Protein AF-A0A2M8AHF2-F1 (afdb_monomer_lite)

Sequence (213 aa):
MKFISKIAIALFLTFSFFACSDNELTENISLTKEQAIKNLKDNLIDIKSKHSTSKNTSSRFPVDINGFVFEEEEKGQSLDNSIALLNSFGVTNQDIIEEFGSLENPDIITTALASSRIEEQSQLGYYVVDFETGYNYSTDSYVDLKGMNNTANSVVDCAMDALGIPAGLIVGSAKNLGRKALLKAARKLATRMLGWVGAGIAVYEFGDCMEWW

Secondary structure (DSSP, 8-state):
--SSTTSTTTTSSS--S---------------HHHHHHHHHHHHHHHHHHHHHHTTS----S---------HHHHHHHHHHHHHHHHHTT--HHHHHHHHSSTT-THHHHHHHHHHHHHHHHHTT-EEEETTTTEETTTTEE---TT------HHHHHHHHHTT--STTEES--S---HHHHHHHHHHHHTTS-HHHHHHHHHHHHHHHTT--

pLDDT: mean 75.21, std 17.05, range [38.91, 96.69]

Foldseek 3Di:
DPDDPPPVPVPPPPPPPDPPPPPPVPPVPLQALVNLVVQLLVLLVVQVVVVVVPPPDDDDDPDPLVFAFDDPVSQVSNLVSLQSNLVNVVQDLVNVCVLQVDSSFLLSNQLSLQLSLQVVLQVVFKWFADPVQQQTLQVRDHDDPPPDDLPDDQLQCQLCVLLVHHSPTIGGGDNDGDSNSSNVSSSVSSVVAPTSRRSRSSSSSNCVSVVSD

Structure (mmCIF, N/CA/C/O backbone):
data_AF-A0A2M8AHF2-F1
#
_entry.id   AF-A0A2M8AHF2-F1
#
loop_
_atom_site.group_PDB
_atom_site.id
_atom_site.type_symbol
_atom_site.label_atom_id
_atom_site.label_alt_id
_atom_site.label_comp_id
_atom_site.label_asym_id
_atom_site.label_entity_id
_atom_site.label_seq_id
_atom_site.pdbx_PDB_ins_code
_atom_site.Cartn_x
_atom_site.Cartn_y
_atom_site.Cartn_z
_atom_site.occupancy
_atom_site.B_iso_or_equiv
_atom_site.auth_seq_id
_atom_site.auth_comp_id
_atom_site.auth_asym_id
_atom_site.auth_atom_id
_atom_site.pdbx_PDB_model_num
ATOM 1 N N . MET A 1 1 ? -75.949 24.674 -2.982 1.00 51.62 1 MET A N 1
ATOM 2 C CA . MET A 1 1 ? -74.740 24.472 -3.816 1.00 51.62 1 MET A CA 1
ATOM 3 C C . MET A 1 1 ? -73.844 25.723 -3.770 1.00 51.62 1 MET A C 1
ATOM 5 O O . MET A 1 1 ? -73.715 26.416 -4.763 1.00 51.62 1 MET A O 1
ATOM 9 N N . LYS A 1 2 ? -73.290 26.081 -2.600 1.00 54.00 2 LYS A N 1
ATOM 10 C CA . LYS A 1 2 ? -72.401 27.253 -2.407 1.00 54.00 2 LYS A CA 1
ATOM 11 C C . LYS A 1 2 ? -71.578 27.088 -1.118 1.00 54.00 2 LYS A C 1
ATOM 13 O O . LYS A 1 2 ? -71.797 27.836 -0.183 1.00 54.00 2 LYS A O 1
ATOM 18 N N . PHE A 1 3 ? -70.704 26.084 -1.007 1.00 48.75 3 PHE A N 1
ATOM 19 C CA . PHE A 1 3 ? -69.825 26.004 0.182 1.00 48.75 3 PHE A CA 1
ATOM 20 C C . PHE A 1 3 ? -68.440 25.368 -0.024 1.00 48.75 3 PHE A C 1
ATOM 22 O O . PHE A 1 3 ? -67.634 25.394 0.894 1.00 48.75 3 PHE A O 1
ATOM 29 N N . ILE A 1 4 ? -68.100 24.871 -1.219 1.00 53.72 4 ILE A N 1
ATOM 30 C CA . ILE A 1 4 ? -66.853 24.099 -1.412 1.00 53.72 4 ILE A CA 1
ATOM 31 C C . ILE A 1 4 ? -65.696 24.949 -1.989 1.00 53.72 4 ILE A C 1
ATOM 33 O O . ILE A 1 4 ? -64.538 24.557 -1.936 1.00 53.72 4 ILE A O 1
ATOM 37 N N . SER A 1 5 ? -65.950 26.175 -2.460 1.00 50.31 5 SER A N 1
ATOM 38 C CA . SER A 1 5 ? -64.951 26.933 -3.237 1.00 50.31 5 SER A CA 1
ATOM 39 C C . SER A 1 5 ? -63.888 27.699 -2.428 1.00 50.31 5 SER A C 1
ATOM 41 O O . SER A 1 5 ? -62.994 28.275 -3.041 1.00 50.31 5 SER A O 1
ATOM 43 N N . LYS A 1 6 ? -63.961 27.768 -1.090 1.00 48.69 6 LYS A N 1
ATOM 44 C CA . LYS A 1 6 ? -63.039 28.616 -0.298 1.00 48.69 6 LYS A CA 1
ATOM 45 C C . LYS A 1 6 ? -61.945 27.868 0.470 1.00 48.69 6 LYS A C 1
ATOM 47 O O . LYS A 1 6 ? -61.066 28.520 1.018 1.00 48.69 6 LYS A O 1
ATOM 52 N N . ILE A 1 7 ? -61.955 26.534 0.482 1.00 52.12 7 ILE A N 1
ATOM 53 C CA . ILE A 1 7 ? -60.970 25.741 1.243 1.00 52.12 7 ILE A CA 1
ATOM 54 C C . ILE A 1 7 ? -59.781 25.293 0.372 1.00 52.12 7 ILE A C 1
ATOM 56 O O . ILE A 1 7 ? -58.699 25.050 0.891 1.00 52.12 7 ILE A O 1
ATOM 60 N N . ALA A 1 8 ? -59.919 25.286 -0.957 1.00 51.59 8 ALA A N 1
ATOM 61 C CA . ALA A 1 8 ? -58.864 24.798 -1.851 1.00 51.59 8 ALA A CA 1
ATOM 62 C C . ALA A 1 8 ? -57.700 25.783 -2.095 1.00 51.59 8 ALA A C 1
ATOM 64 O O . ALA A 1 8 ? -56.682 25.384 -2.646 1.00 51.59 8 ALA A O 1
ATOM 65 N N . ILE A 1 9 ? -57.815 27.054 -1.690 1.00 51.03 9 ILE A N 1
ATOM 66 C CA . ILE A 1 9 ? -56.778 28.075 -1.955 1.00 51.03 9 ILE A CA 1
ATOM 67 C C . ILE A 1 9 ? -55.844 28.283 -0.746 1.00 51.03 9 ILE A C 1
ATOM 69 O O . ILE A 1 9 ? -54.744 28.803 -0.896 1.00 51.03 9 ILE A O 1
ATOM 73 N N . ALA A 1 10 ? -56.217 27.809 0.447 1.00 48.94 10 ALA A N 1
ATOM 74 C CA . ALA A 1 10 ? -55.395 27.968 1.651 1.00 48.94 10 ALA A CA 1
ATOM 75 C C . ALA A 1 10 ? -54.328 26.870 1.840 1.00 48.94 10 ALA A C 1
ATOM 77 O O . ALA A 1 10 ? -53.513 26.972 2.751 1.00 48.94 10 ALA A O 1
ATOM 78 N N . LEU A 1 11 ? -54.311 25.832 0.996 1.00 49.59 11 LEU A N 1
ATOM 79 C CA . LEU A 1 11 ? -53.450 24.651 1.174 1.00 49.59 11 LEU A CA 1
ATOM 80 C C . LEU A 1 11 ? -52.259 24.587 0.203 1.00 49.59 11 LEU A C 1
ATOM 82 O O . LEU A 1 11 ? -51.549 23.591 0.173 1.00 49.59 11 LEU A O 1
ATOM 86 N N . PHE A 1 12 ? -52.017 25.654 -0.568 1.00 47.56 12 PHE A N 1
ATOM 87 C CA . PHE A 1 12 ? -50.917 25.721 -1.542 1.00 47.56 12 PHE A CA 1
ATOM 88 C C . PHE A 1 12 ? -49.821 26.742 -1.182 1.00 47.56 12 PHE A C 1
ATOM 90 O O . PHE A 1 12 ? -48.979 27.061 -2.014 1.00 47.56 12 PHE A O 1
ATOM 97 N N . LEU A 1 13 ? -49.820 27.272 0.049 1.00 51.06 13 LEU A N 1
ATOM 98 C CA . LEU A 1 13 ? -48.908 28.348 0.473 1.00 51.06 13 LEU A CA 1
ATOM 99 C C . LEU A 1 13 ? -48.003 28.009 1.671 1.00 51.06 13 LEU A C 1
ATOM 101 O O . LEU A 1 13 ? -47.371 28.906 2.220 1.00 51.06 13 LEU A O 1
ATOM 105 N N . THR A 1 14 ? -47.886 26.739 2.073 1.00 51.88 14 THR A N 1
ATOM 106 C CA . THR A 1 14 ? -47.050 26.346 3.230 1.00 51.88 14 THR A CA 1
ATOM 107 C C . THR A 1 14 ? -45.919 25.362 2.918 1.00 51.88 14 THR A C 1
ATOM 109 O O . THR A 1 14 ? -45.335 24.813 3.844 1.00 51.88 14 THR A O 1
ATOM 112 N N . PHE A 1 15 ? -45.538 25.172 1.650 1.00 53.34 15 PHE A N 1
ATOM 113 C CA . PHE A 1 15 ? -44.440 24.264 1.271 1.00 53.34 15 PHE A CA 1
ATOM 114 C C . PHE A 1 15 ? -43.231 24.975 0.637 1.00 53.34 15 PHE A C 1
ATOM 116 O O . PHE A 1 15 ? -42.624 24.467 -0.299 1.00 53.34 15 PHE A O 1
ATOM 123 N N . SER A 1 16 ? -42.869 26.156 1.150 1.00 51.47 16 SER A N 1
ATOM 124 C CA . SER A 1 16 ? -41.725 26.939 0.643 1.00 51.47 16 SER A CA 1
ATOM 125 C C . SER A 1 16 ? -40.610 27.168 1.667 1.00 51.47 16 SER A C 1
ATOM 127 O O . SER A 1 16 ? -39.840 28.110 1.521 1.00 51.47 16 SER A O 1
ATOM 129 N N . PHE A 1 17 ? -40.495 26.331 2.701 1.00 53.31 17 PHE A N 1
ATOM 130 C CA . PHE A 1 17 ? -39.407 26.440 3.677 1.00 53.31 17 PHE A CA 1
ATOM 131 C C . PHE A 1 17 ? -38.923 25.052 4.087 1.00 53.31 17 PHE A C 1
ATOM 133 O O . PHE A 1 17 ? -39.400 24.524 5.074 1.00 53.31 17 PHE A O 1
ATOM 140 N N . PHE A 1 18 ? -38.063 24.443 3.270 1.00 54.84 18 PHE A N 1
ATOM 141 C CA . PHE A 1 18 ? -36.949 23.554 3.653 1.00 54.84 18 PHE A CA 1
ATOM 142 C C . PHE A 1 18 ? -36.291 23.059 2.359 1.00 54.84 18 PHE A C 1
ATOM 144 O O . PHE A 1 18 ? -36.347 21.894 1.988 1.00 54.84 18 PHE A O 1
ATOM 151 N N . ALA A 1 19 ? -35.706 24.000 1.625 1.00 48.12 19 ALA A N 1
ATOM 152 C CA . ALA A 1 19 ? -34.716 23.694 0.605 1.00 48.12 19 ALA A CA 1
ATOM 153 C C . ALA A 1 19 ? -33.572 24.706 0.735 1.00 48.12 19 ALA A C 1
ATOM 155 O O . ALA A 1 19 ? -33.212 25.382 -0.222 1.00 48.12 19 ALA A O 1
ATOM 156 N N . CYS A 1 20 ? -32.978 24.792 1.932 1.00 46.97 20 CYS A N 1
ATOM 157 C CA . CYS A 1 20 ? -31.525 24.920 1.969 1.00 46.97 20 CYS A CA 1
ATOM 158 C C . CYS A 1 20 ? -30.994 23.567 1.493 1.00 46.97 20 CYS A C 1
ATOM 160 O O . CYS A 1 20 ? -30.710 22.674 2.282 1.00 46.97 20 CYS A O 1
ATOM 162 N N . SER A 1 21 ? -30.997 23.383 0.173 1.00 44.66 21 SER A N 1
ATOM 163 C CA . SER A 1 21 ? -30.046 22.481 -0.445 1.00 44.66 21 SER A CA 1
ATOM 164 C C . SER A 1 21 ? -28.727 23.206 -0.277 1.00 44.66 21 SER A C 1
ATOM 166 O O . SER A 1 21 ? -28.396 24.076 -1.085 1.00 44.66 21 SER A O 1
ATOM 168 N N . ASP A 1 22 ? -28.014 22.888 0.799 1.00 47.47 22 ASP A N 1
ATOM 169 C CA . ASP A 1 22 ? -26.569 23.015 0.806 1.00 47.47 22 ASP A CA 1
ATOM 170 C C . ASP A 1 22 ? -26.078 22.096 -0.315 1.00 47.47 22 ASP A C 1
ATOM 172 O O . ASP A 1 22 ? -25.660 20.963 -0.108 1.00 47.47 22 ASP A O 1
ATOM 176 N N . ASN A 1 23 ? -26.158 22.588 -1.552 1.00 45.91 23 ASN A N 1
ATOM 177 C CA . ASN A 1 23 ? -25.160 22.261 -2.544 1.00 45.91 23 ASN A CA 1
ATOM 178 C C . ASN A 1 23 ? -23.877 22.936 -2.044 1.00 45.91 23 ASN A C 1
ATOM 180 O O . ASN A 1 23 ? -23.382 23.889 -2.645 1.00 45.91 23 ASN A O 1
ATOM 184 N N . GLU A 1 24 ? -23.309 22.401 -0.957 1.00 43.97 24 GLU A N 1
ATOM 185 C CA . GLU A 1 24 ? -21.888 22.125 -0.990 1.00 43.97 24 GLU A CA 1
ATOM 186 C C . GLU A 1 24 ? -21.725 21.231 -2.209 1.00 43.97 24 GLU A C 1
ATOM 188 O O . GLU A 1 24 ? -21.901 20.012 -2.185 1.00 43.97 24 GLU A O 1
ATOM 193 N N . LEU A 1 25 ? -21.465 21.898 -3.331 1.00 39.03 25 LEU A N 1
ATOM 194 C CA . LEU A 1 25 ? -20.625 21.356 -4.362 1.00 39.03 25 LEU A CA 1
ATOM 195 C C . LEU A 1 25 ? -19.357 20.961 -3.602 1.00 39.03 25 LEU A C 1
ATOM 197 O O . LEU A 1 25 ? -18.438 21.758 -3.433 1.00 39.03 25 LEU A O 1
ATOM 201 N N . THR A 1 26 ? -19.363 19.749 -3.050 1.00 41.81 26 THR A N 1
ATOM 202 C CA . THR A 1 26 ? -18.167 18.993 -2.745 1.00 41.81 26 THR A CA 1
ATOM 203 C C . THR A 1 26 ? -17.551 18.805 -4.113 1.00 41.81 26 THR A C 1
ATOM 205 O O . THR A 1 26 ? -17.761 17.820 -4.818 1.00 41.81 26 THR A O 1
ATOM 208 N N . GLU A 1 27 ? -16.870 19.860 -4.557 1.00 38.91 27 GLU A N 1
ATOM 209 C CA . GLU A 1 27 ? -15.770 19.755 -5.472 1.00 38.91 27 GLU A CA 1
ATOM 210 C C . GLU A 1 27 ? -14.939 18.653 -4.828 1.00 38.91 27 GLU A C 1
ATOM 212 O O . GLU A 1 27 ? -14.363 18.836 -3.756 1.00 38.91 27 GLU A O 1
ATOM 217 N N . ASN A 1 28 ? -15.061 17.439 -5.372 1.00 50.34 28 ASN A N 1
ATOM 218 C CA . ASN A 1 28 ? -14.224 16.311 -5.019 1.00 50.34 28 ASN A CA 1
ATOM 219 C C . ASN A 1 28 ? -12.830 16.750 -5.455 1.00 50.34 28 ASN A C 1
ATOM 221 O O . ASN A 1 28 ? -12.384 16.426 -6.556 1.00 50.34 28 ASN A O 1
ATOM 225 N N . ILE A 1 29 ? -12.195 17.597 -4.642 1.00 58.69 29 ILE A N 1
ATOM 226 C CA . ILE A 1 29 ? -10.807 17.982 -4.777 1.00 58.69 29 ILE A CA 1
ATOM 227 C C . ILE A 1 29 ? -10.101 16.651 -4.627 1.00 58.69 29 ILE A C 1
ATOM 229 O O . ILE A 1 29 ? -9.992 16.118 -3.523 1.00 58.69 29 ILE A O 1
ATOM 233 N N . SER A 1 30 ? -9.746 16.046 -5.761 1.00 78.69 30 SER A N 1
ATOM 234 C CA . SER A 1 30 ? -9.057 14.771 -5.744 1.00 78.69 30 SER A CA 1
ATOM 235 C C . SER A 1 30 ? -7.763 15.021 -4.988 1.00 78.69 30 SER A C 1
ATOM 237 O O . SER A 1 30 ? -6.925 15.801 -5.450 1.00 78.69 30 SER A O 1
ATOM 239 N N . LEU A 1 31 ? -7.654 14.427 -3.804 1.00 88.25 31 LEU A N 1
ATOM 240 C CA . LEU A 1 31 ? -6.497 14.565 -2.937 1.00 88.25 31 LEU A CA 1
ATOM 241 C C . LEU A 1 31 ? -5.240 14.259 -3.762 1.00 88.25 31 LEU A C 1
ATOM 243 O O . LEU A 1 31 ? -5.187 13.223 -4.436 1.00 88.25 31 LEU A O 1
ATOM 247 N N . THR A 1 32 ? -4.251 15.158 -3.770 1.00 92.12 32 THR A N 1
ATOM 248 C CA . THR A 1 32 ? -3.019 14.875 -4.523 1.00 92.12 32 THR A CA 1
ATOM 249 C C . THR A 1 32 ? -2.280 13.707 -3.874 1.00 92.12 32 THR A C 1
ATOM 251 O O . THR A 1 32 ? -2.461 13.428 -2.686 1.00 92.12 32 THR A O 1
ATOM 254 N N . LYS A 1 33 ? -1.416 13.023 -4.632 1.00 90.31 33 LYS A N 1
ATOM 255 C CA . LYS A 1 33 ? -0.619 11.905 -4.103 1.00 90.31 33 LYS A CA 1
ATOM 256 C C . LYS A 1 33 ? 0.203 12.328 -2.887 1.00 90.31 33 LYS A C 1
ATOM 258 O O . LYS A 1 33 ? 0.235 11.632 -1.879 1.00 90.31 33 LYS A O 1
ATOM 263 N N . GLU A 1 34 ? 0.819 13.503 -2.954 1.00 90.81 34 GLU A N 1
ATOM 264 C CA . GLU A 1 34 ? 1.649 14.060 -1.886 1.00 90.81 34 GLU A CA 1
ATOM 265 C C . GLU A 1 34 ? 0.821 14.350 -0.631 1.00 90.81 34 GLU A C 1
ATOM 267 O O . GLU A 1 34 ? 1.250 14.045 0.482 1.00 90.81 34 GLU A O 1
ATOM 272 N N . GLN A 1 35 ? -0.386 14.897 -0.803 1.00 93.88 35 GLN A N 1
ATOM 273 C CA . GLN A 1 35 ? -1.322 15.129 0.297 1.00 93.88 35 GLN A CA 1
ATOM 274 C C . GLN A 1 35 ? -1.794 13.812 0.917 1.00 93.88 35 GLN A C 1
ATOM 276 O O . GLN A 1 35 ? -1.853 13.703 2.138 1.00 93.88 35 GLN A O 1
ATOM 281 N N . ALA A 1 36 ? -2.075 12.797 0.100 1.00 94.75 36 ALA A N 1
ATOM 282 C CA . ALA A 1 36 ? -2.510 11.490 0.575 1.00 94.75 36 ALA A CA 1
ATOM 283 C C . ALA A 1 36 ? -1.417 10.763 1.372 1.00 94.75 36 ALA A C 1
ATOM 285 O O . ALA A 1 36 ? -1.687 10.242 2.454 1.00 94.75 36 ALA A O 1
ATOM 286 N N . ILE A 1 37 ? -0.168 10.799 0.888 1.00 92.31 37 ILE A N 1
ATOM 287 C CA . ILE A 1 37 ? 0.997 10.261 1.610 1.00 92.31 37 ILE A CA 1
ATOM 288 C C . ILE A 1 37 ? 1.168 10.989 2.944 1.00 92.31 37 ILE A C 1
ATOM 290 O O . ILE A 1 37 ? 1.360 10.346 3.975 1.00 92.31 37 ILE A O 1
ATOM 294 N N . LYS A 1 38 ? 1.071 12.324 2.936 1.00 94.25 38 LYS A N 1
ATOM 295 C CA . LYS A 1 38 ? 1.192 13.134 4.151 1.00 94.25 38 LYS A CA 1
ATOM 296 C C . LYS A 1 38 ? 0.101 12.793 5.169 1.00 94.25 38 LYS A C 1
ATOM 298 O O . LYS A 1 38 ? 0.427 12.587 6.331 1.00 94.25 38 LYS A O 1
ATOM 303 N N . ASN A 1 39 ? -1.158 12.694 4.744 1.00 95.19 39 ASN A N 1
ATOM 304 C CA . ASN A 1 39 ? -2.278 12.380 5.633 1.00 95.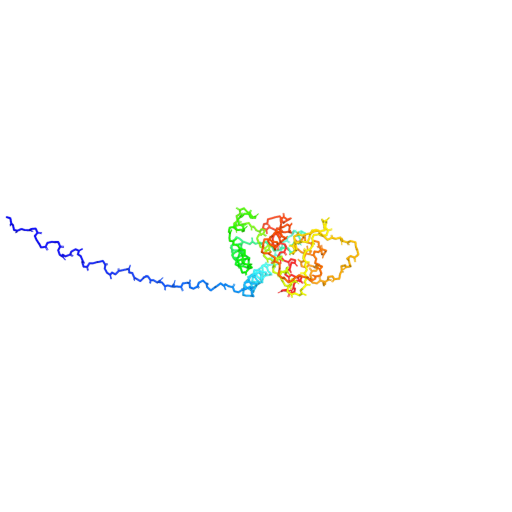19 39 ASN A CA 1
ATOM 305 C C . ASN A 1 39 ? -2.118 11.004 6.290 1.00 95.19 39 ASN A C 1
ATOM 307 O O . ASN A 1 39 ? -2.298 10.888 7.501 1.00 95.19 39 ASN A O 1
ATOM 311 N N . LEU A 1 40 ? -1.725 9.985 5.515 1.00 94.81 40 LEU A N 1
ATOM 312 C CA . LEU A 1 40 ? -1.445 8.658 6.062 1.00 94.81 40 LEU A CA 1
ATOM 313 C C . LEU A 1 40 ? -0.276 8.705 7.054 1.00 94.81 40 LEU A C 1
ATOM 315 O O . LEU A 1 40 ? -0.404 8.207 8.167 1.00 94.81 40 LEU A O 1
ATOM 319 N N . LYS A 1 41 ? 0.840 9.347 6.689 1.00 94.75 41 LYS A N 1
ATOM 320 C CA . LYS A 1 41 ? 2.009 9.480 7.570 1.00 94.75 41 LYS A CA 1
ATOM 321 C C . LYS A 1 41 ? 1.655 10.165 8.893 1.00 94.75 41 LYS A C 1
ATOM 323 O O . LYS A 1 41 ? 1.993 9.645 9.953 1.00 94.75 41 LYS A O 1
ATOM 328 N N . ASP A 1 42 ? 0.982 11.312 8.836 1.00 95.62 42 ASP A N 1
ATOM 329 C CA . ASP A 1 42 ? 0.620 12.088 10.025 1.00 95.62 42 ASP A CA 1
ATOM 330 C C . ASP A 1 42 ? -0.305 11.288 10.951 1.00 95.62 42 ASP A C 1
ATOM 332 O O . ASP A 1 42 ? -0.121 11.298 12.168 1.00 95.62 42 ASP A O 1
ATOM 336 N N . ASN A 1 43 ? -1.257 10.541 10.383 1.00 95.25 43 ASN A N 1
ATOM 337 C CA . ASN A 1 43 ? -2.125 9.648 11.144 1.00 95.25 43 ASN A CA 1
ATOM 338 C C . ASN A 1 43 ? -1.342 8.532 11.853 1.00 95.25 43 ASN A C 1
ATOM 340 O O . ASN A 1 43 ? -1.553 8.308 13.042 1.00 95.25 43 ASN A O 1
ATOM 344 N N . LEU A 1 44 ? -0.405 7.873 11.169 1.00 93.69 44 LEU A N 1
ATOM 345 C CA . LEU A 1 44 ? 0.404 6.806 11.770 1.00 93.69 44 LEU A CA 1
ATOM 346 C C . LEU A 1 44 ? 1.335 7.331 12.877 1.00 93.69 44 LEU A C 1
ATOM 348 O O . LEU A 1 44 ? 1.500 6.677 13.909 1.00 93.69 44 LEU A O 1
ATOM 352 N N . ILE A 1 45 ? 1.895 8.534 12.706 1.00 93.56 45 ILE A N 1
ATOM 353 C CA . ILE A 1 45 ? 2.702 9.210 13.735 1.00 93.56 45 ILE A CA 1
ATOM 354 C C . ILE A 1 45 ? 1.850 9.565 14.961 1.00 93.56 45 ILE A C 1
ATOM 356 O O . ILE A 1 45 ? 2.288 9.327 16.091 1.00 93.56 45 ILE A O 1
ATOM 360 N N . ASP A 1 46 ? 0.645 10.111 14.758 1.00 93.25 46 ASP A N 1
ATOM 361 C CA . ASP A 1 46 ? -0.285 10.437 15.849 1.00 93.25 46 ASP A CA 1
ATOM 362 C C . ASP A 1 46 ? -0.580 9.198 16.693 1.00 93.25 46 ASP A C 1
ATOM 364 O O . ASP A 1 46 ? -0.389 9.210 17.913 1.00 93.25 46 ASP A O 1
ATOM 368 N N . ILE A 1 47 ? -0.931 8.091 16.045 1.00 91.00 47 ILE A N 1
ATOM 369 C CA . ILE A 1 47 ? -1.209 6.853 16.759 1.00 91.00 47 ILE A CA 1
ATOM 370 C C . ILE A 1 47 ? 0.045 6.344 17.498 1.00 91.00 47 ILE A C 1
ATOM 372 O O . ILE A 1 47 ? -0.020 6.048 18.693 1.00 91.00 47 ILE A O 1
ATOM 376 N N . LYS A 1 48 ? 1.228 6.333 16.863 1.00 90.50 48 LYS A N 1
ATOM 377 C CA . LYS A 1 48 ? 2.487 5.933 17.530 1.00 90.50 48 LYS A CA 1
ATOM 378 C C . LYS A 1 48 ? 2.753 6.756 18.793 1.00 90.50 48 LYS A C 1
ATOM 380 O O . LYS A 1 48 ? 3.239 6.226 19.801 1.00 90.50 48 LYS A O 1
ATOM 385 N N . SER A 1 49 ? 2.442 8.051 18.763 1.00 90.06 49 SER A N 1
ATOM 386 C CA . SER A 1 49 ? 2.614 8.945 19.911 1.00 90.06 49 SER A CA 1
ATOM 387 C C . SER A 1 49 ? 1.682 8.591 21.083 1.00 90.06 49 SER A C 1
ATOM 389 O O . SER A 1 49 ? 2.126 8.572 22.239 1.00 90.06 49 SER A O 1
ATOM 391 N N . LYS A 1 50 ? 0.428 8.208 20.796 1.00 88.19 50 LYS A N 1
ATOM 392 C CA . LYS A 1 50 ? -0.547 7.736 21.795 1.00 88.19 50 LYS A CA 1
ATOM 393 C C . LYS A 1 50 ? -0.077 6.445 22.465 1.00 88.19 50 LYS A C 1
ATOM 395 O O . LYS A 1 50 ? -0.044 6.367 23.695 1.00 88.19 50 LYS A O 1
ATOM 400 N N . HIS A 1 51 ? 0.407 5.483 21.678 1.00 83.56 51 HIS A N 1
ATOM 401 C CA . HIS A 1 51 ? 0.939 4.208 22.185 1.00 83.56 51 HIS A CA 1
ATOM 402 C C . HIS A 1 51 ? 2.214 4.385 23.025 1.00 83.56 51 HIS A C 1
ATOM 404 O O . HIS A 1 51 ? 2.365 3.752 24.072 1.00 83.56 51 HIS A O 1
ATOM 410 N N . SER A 1 52 ? 3.103 5.307 22.639 1.00 77.62 52 SER A N 1
ATOM 411 C CA . SER A 1 52 ? 4.333 5.607 23.396 1.00 77.62 52 SER A CA 1
ATOM 412 C C . SER A 1 52 ? 4.046 6.194 24.785 1.00 77.62 52 SER A C 1
ATOM 414 O O . SER A 1 52 ? 4.774 5.926 25.739 1.00 77.62 52 SER A O 1
ATOM 416 N N . THR A 1 53 ? 2.963 6.963 24.922 1.00 67.50 53 THR A N 1
ATOM 417 C CA . THR A 1 53 ? 2.582 7.622 26.184 1.00 67.50 53 THR A CA 1
ATOM 418 C C . THR A 1 53 ? 1.946 6.641 27.184 1.00 67.50 53 THR A C 1
ATOM 420 O O . THR A 1 53 ? 2.028 6.842 28.396 1.00 67.50 53 THR A O 1
ATOM 423 N N . SER A 1 54 ? 1.370 5.538 26.692 1.00 61.41 54 SER A N 1
ATOM 424 C CA . SER A 1 54 ? 0.681 4.518 27.499 1.00 61.41 54 SER A CA 1
ATOM 425 C C . SER A 1 54 ? 1.634 3.510 28.178 1.00 61.41 54 SER A C 1
ATOM 427 O O . SER A 1 54 ? 1.334 2.976 29.251 1.00 61.41 54 SER A O 1
ATOM 429 N N . LYS A 1 55 ? 2.844 3.296 27.630 1.00 57.84 55 LYS A N 1
ATOM 430 C CA . LYS A 1 55 ? 3.813 2.274 28.094 1.00 57.84 55 LYS A CA 1
ATOM 431 C C . LYS A 1 55 ? 4.475 2.534 29.466 1.00 57.84 55 LYS A C 1
ATOM 433 O O . LYS A 1 55 ? 5.274 1.715 29.911 1.00 57.84 55 LYS A O 1
ATOM 438 N N . ASN A 1 56 ? 4.107 3.581 30.214 1.00 54.22 56 ASN A N 1
ATOM 439 C CA . ASN A 1 56 ? 4.606 3.788 31.588 1.00 54.22 56 ASN A CA 1
ATOM 440 C C . ASN A 1 56 ? 4.027 2.811 32.636 1.00 54.22 56 ASN A C 1
ATOM 442 O O . ASN A 1 56 ? 4.398 2.872 33.810 1.00 54.22 56 ASN A O 1
ATOM 446 N N . THR A 1 57 ? 3.158 1.878 32.239 1.00 52.19 57 THR A N 1
ATOM 447 C CA . THR A 1 57 ? 2.557 0.905 33.160 1.00 52.19 57 THR A CA 1
ATOM 448 C C . THR A 1 57 ? 3.194 -0.477 32.997 1.00 52.19 57 THR A C 1
ATOM 450 O O . THR A 1 57 ? 2.792 -1.278 32.162 1.00 52.19 57 THR A O 1
ATOM 453 N N . SER A 1 58 ? 4.206 -0.738 33.831 1.00 49.38 58 SER A N 1
ATOM 454 C CA . SER A 1 58 ? 4.810 -2.039 34.171 1.00 49.38 58 SER A CA 1
ATOM 455 C C . SER A 1 58 ? 3.913 -3.263 33.883 1.00 49.38 58 SER A C 1
ATOM 457 O O . SER A 1 58 ? 3.117 -3.663 34.739 1.00 49.38 58 SER A O 1
ATOM 459 N N . SER A 1 59 ? 4.093 -3.936 32.745 1.00 48.91 59 SER A N 1
ATOM 460 C CA . SER A 1 59 ? 3.496 -5.256 32.503 1.00 48.91 59 SER A CA 1
ATOM 461 C C . SER A 1 59 ? 4.583 -6.334 32.399 1.00 48.91 59 SER A C 1
ATOM 463 O O . SER A 1 59 ? 5.650 -6.131 31.833 1.00 48.91 59 SER A O 1
ATOM 465 N N . ARG A 1 60 ? 4.334 -7.469 33.067 1.00 51.25 60 ARG A N 1
ATOM 466 C CA . ARG A 1 60 ? 5.286 -8.559 33.367 1.00 51.25 60 ARG A CA 1
ATOM 467 C C . ARG A 1 60 ? 5.388 -9.627 32.265 1.00 51.25 60 ARG A C 1
ATOM 469 O O . ARG A 1 60 ? 5.769 -10.758 32.563 1.00 51.25 60 ARG A O 1
ATOM 476 N N . PHE A 1 61 ? 5.034 -9.318 31.020 1.00 48.75 61 PHE A N 1
ATOM 477 C CA . PHE A 1 61 ? 5.151 -10.284 29.925 1.00 48.75 61 PHE A CA 1
ATOM 478 C C . PHE A 1 61 ? 6.466 -10.069 29.158 1.00 48.75 61 PHE A C 1
ATOM 480 O O . PHE A 1 61 ? 6.708 -8.964 28.687 1.00 48.75 61 PHE A O 1
ATOM 487 N N . PRO A 1 62 ? 7.331 -11.096 29.029 1.00 42.84 62 PRO A N 1
ATOM 488 C CA . PRO A 1 62 ? 8.682 -10.962 28.477 1.00 42.84 62 PRO A CA 1
ATOM 489 C C . PRO A 1 62 ? 8.729 -10.968 26.941 1.00 42.84 62 PRO A C 1
ATOM 491 O O . PRO A 1 62 ? 9.793 -11.174 26.366 1.00 42.84 62 PRO A O 1
ATOM 494 N N . VAL A 1 63 ? 7.596 -10.766 26.270 1.00 44.09 63 VAL A N 1
ATOM 495 C CA . VAL A 1 63 ? 7.567 -10.571 24.820 1.00 44.09 63 VAL A CA 1
ATOM 496 C C . VAL A 1 63 ? 7.185 -9.117 24.588 1.00 44.09 63 VAL A C 1
ATOM 498 O O . VAL A 1 63 ? 6.009 -8.789 24.456 1.00 44.09 63 VAL A O 1
ATOM 501 N N . ASP A 1 64 ? 8.187 -8.237 24.606 1.00 51.72 64 ASP A N 1
ATOM 502 C CA . ASP A 1 64 ? 8.041 -6.869 24.105 1.00 51.72 64 ASP A CA 1
ATOM 503 C C . ASP A 1 64 ? 7.982 -6.976 22.582 1.00 51.72 64 ASP A C 1
ATOM 505 O O . ASP A 1 64 ? 8.982 -6.856 21.874 1.00 51.72 64 ASP A O 1
ATOM 509 N N . ILE A 1 65 ? 6.807 -7.348 22.070 1.00 55.16 65 ILE A N 1
ATOM 510 C CA . ILE A 1 65 ? 6.526 -7.160 20.656 1.00 55.16 65 ILE A CA 1
ATOM 511 C C . ILE A 1 65 ? 6.513 -5.642 20.509 1.00 55.16 65 ILE A C 1
ATOM 513 O O . ILE A 1 65 ? 5.555 -4.989 20.921 1.00 55.16 65 ILE A O 1
ATOM 517 N N . ASN A 1 66 ? 7.579 -5.070 19.950 1.00 62.44 66 ASN A N 1
ATOM 518 C CA . ASN A 1 66 ? 7.662 -3.649 19.598 1.00 62.44 66 ASN A CA 1
ATOM 519 C C . ASN A 1 66 ? 6.673 -3.273 18.476 1.00 62.44 66 ASN A C 1
ATOM 521 O O . ASN A 1 66 ? 6.892 -2.326 17.741 1.00 62.44 66 ASN A O 1
ATOM 525 N N . GLY A 1 67 ? 5.583 -4.022 18.328 1.00 63.03 67 GLY A N 1
ATOM 526 C CA . GLY A 1 67 ? 4.558 -3.818 17.333 1.00 63.03 67 GLY A CA 1
ATOM 527 C C . GLY A 1 67 ? 3.523 -2.812 17.797 1.00 63.03 67 GLY A C 1
ATOM 528 O O . GLY A 1 67 ? 3.187 -2.698 18.977 1.00 63.03 67 GLY A O 1
ATOM 529 N N . PHE A 1 68 ? 2.983 -2.114 16.817 1.00 74.81 68 PHE A N 1
ATOM 530 C CA . PHE A 1 68 ? 1.769 -1.345 16.961 1.00 74.81 68 PHE A CA 1
ATOM 531 C C . PHE A 1 68 ? 0.582 -2.315 16.998 1.00 74.81 68 PHE A C 1
ATOM 533 O O . PHE A 1 68 ? 0.523 -3.253 16.203 1.00 74.81 68 PHE A O 1
ATOM 540 N N . VAL A 1 69 ? -0.375 -2.113 17.898 1.00 83.94 69 VAL A N 1
ATOM 541 C CA . VAL A 1 69 ? -1.660 -2.821 17.849 1.00 83.94 69 VAL A CA 1
ATOM 542 C C . VAL A 1 69 ? -2.726 -1.759 17.669 1.00 83.94 69 VAL A C 1
ATOM 544 O O . VAL A 1 69 ? -2.897 -0.926 18.547 1.00 83.94 69 VAL A O 1
ATOM 547 N N . PHE A 1 70 ? -3.406 -1.767 16.523 1.00 86.56 70 PHE A N 1
ATOM 548 C CA . PHE A 1 70 ? -4.462 -0.798 16.245 1.00 86.56 70 PHE A CA 1
ATOM 549 C C . PHE A 1 70 ? -5.643 -0.994 17.203 1.00 86.56 70 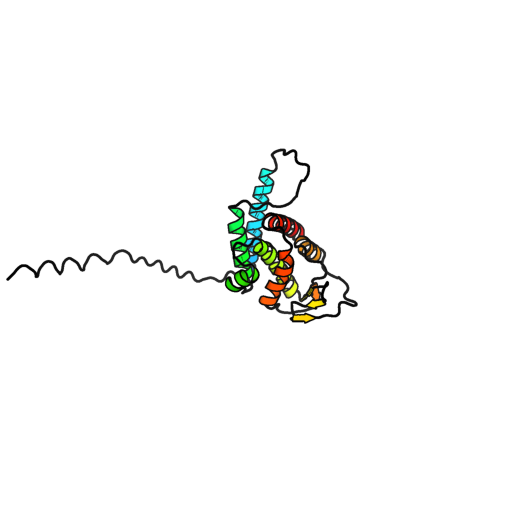PHE A C 1
ATOM 551 O O . PHE A 1 70 ? -6.265 -2.065 17.207 1.00 86.56 70 PHE A O 1
ATOM 558 N N . GLU A 1 71 ? -5.984 0.050 17.952 1.00 89.94 71 GLU A N 1
ATOM 559 C CA . GLU A 1 71 ? -7.255 0.146 18.673 1.00 89.94 71 GLU A CA 1
ATOM 560 C C . GLU A 1 71 ? -8.419 0.280 17.676 1.00 89.94 71 GLU A C 1
ATOM 562 O O . GLU A 1 71 ? -8.235 0.743 16.550 1.00 89.94 71 GLU A O 1
ATOM 567 N N . GLU A 1 72 ? -9.640 -0.105 18.064 1.00 88.69 72 GLU A N 1
ATOM 568 C CA . GLU A 1 72 ? -10.797 -0.114 17.143 1.00 88.69 72 GLU A CA 1
ATOM 569 C C . GLU A 1 72 ? -11.063 1.246 16.471 1.00 88.69 72 GLU A C 1
ATOM 571 O O . GLU A 1 72 ? -11.423 1.297 15.296 1.00 88.69 72 GLU A O 1
ATOM 576 N N . GLU A 1 73 ? -10.835 2.353 17.180 1.00 88.69 73 GLU A N 1
ATOM 577 C CA . GLU A 1 73 ? -10.979 3.709 16.631 1.00 88.69 73 GLU A CA 1
ATOM 578 C C . GLU A 1 73 ? -9.873 4.081 15.626 1.00 88.69 73 GLU A C 1
ATOM 580 O O . GLU A 1 73 ? -10.106 4.841 14.686 1.00 88.69 73 GLU A O 1
ATOM 585 N N . GLU A 1 74 ? -8.681 3.503 15.776 1.00 92.81 74 GLU A N 1
ATOM 586 C CA . GLU A 1 74 ? -7.509 3.763 14.934 1.00 92.81 74 GLU A CA 1
ATOM 587 C C . GLU A 1 74 ? -7.588 2.986 13.615 1.00 92.81 74 GLU A C 1
ATOM 589 O O . GLU A 1 74 ? -7.089 3.448 12.583 1.00 92.81 74 GLU A O 1
ATOM 594 N N . LYS A 1 75 ? -8.253 1.823 13.632 1.00 94.38 75 LYS A N 1
ATOM 595 C CA . LYS A 1 75 ? -8.459 0.958 12.461 1.00 94.38 75 LYS A CA 1
ATOM 596 C C . LYS A 1 75 ? -9.162 1.684 11.322 1.00 94.38 75 LYS A C 1
ATOM 598 O O . LYS A 1 75 ? -8.662 1.680 10.199 1.00 94.38 75 LYS A O 1
ATOM 603 N N . GLY A 1 76 ? -10.299 2.319 11.619 1.00 94.06 76 GLY A N 1
ATOM 604 C CA . GLY A 1 76 ? -11.107 3.020 10.617 1.00 94.06 76 GLY A CA 1
ATOM 605 C C . GLY A 1 76 ? -10.339 4.173 9.977 1.00 94.06 76 GLY A C 1
ATOM 606 O O . GLY A 1 76 ? -10.201 4.228 8.760 1.00 94.06 76 GLY A O 1
ATOM 607 N N . GLN A 1 77 ? -9.734 5.031 10.803 1.00 94.75 77 GLN A N 1
ATOM 608 C CA . GLN A 1 77 ? -8.967 6.176 10.310 1.00 94.75 77 GLN A CA 1
ATOM 609 C C . GLN A 1 77 ? -7.757 5.750 9.462 1.00 94.75 77 GLN A C 1
ATOM 611 O O . GLN A 1 77 ? -7.464 6.374 8.440 1.00 94.75 77 GLN A O 1
ATOM 616 N N . SER A 1 78 ? -7.065 4.681 9.865 1.00 94.81 78 SER A N 1
ATOM 617 C CA . SER A 1 78 ? -5.917 4.158 9.117 1.00 94.81 78 SER A CA 1
ATOM 618 C C . SER A 1 78 ? -6.347 3.601 7.761 1.00 94.81 78 SER A C 1
ATOM 620 O O . SER A 1 78 ? -5.722 3.917 6.750 1.00 94.81 78 SER A O 1
ATOM 622 N N . LEU A 1 79 ? -7.451 2.845 7.712 1.00 96.19 79 LEU A N 1
ATOM 623 C CA . LEU A 1 79 ? -8.023 2.348 6.458 1.00 96.19 79 LEU A CA 1
ATOM 624 C C . LEU A 1 79 ? -8.449 3.480 5.531 1.00 96.19 79 LEU A C 1
ATOM 626 O O . LEU A 1 79 ? -8.081 3.459 4.359 1.00 96.19 79 LEU A O 1
ATOM 630 N N . ASP A 1 80 ? -9.163 4.480 6.042 1.00 96.38 80 ASP A N 1
ATOM 631 C CA . ASP A 1 80 ? -9.642 5.603 5.234 1.00 96.38 80 ASP A CA 1
ATOM 632 C C . ASP A 1 80 ? -8.476 6.359 4.586 1.00 96.38 80 ASP A C 1
ATOM 634 O O . ASP A 1 80 ? -8.495 6.636 3.382 1.00 96.38 80 ASP A O 1
ATOM 638 N N . ASN A 1 81 ? -7.411 6.625 5.349 1.00 96.62 81 ASN A N 1
ATOM 639 C CA . ASN A 1 81 ? -6.205 7.266 4.826 1.00 96.62 81 ASN A CA 1
ATOM 640 C C . ASN A 1 81 ? -5.466 6.382 3.811 1.00 96.62 81 ASN A C 1
ATOM 642 O O . ASN A 1 81 ? -4.979 6.882 2.794 1.00 96.62 81 ASN A O 1
ATOM 646 N N . SER A 1 82 ? -5.391 5.072 4.050 1.00 96.56 82 SER A N 1
ATOM 647 C CA . SER A 1 82 ? -4.782 4.120 3.117 1.00 96.56 82 SER A CA 1
ATOM 648 C C . SER A 1 82 ? -5.572 3.995 1.812 1.00 96.56 82 SER A C 1
ATOM 650 O O . SER A 1 82 ? -4.976 4.003 0.734 1.00 96.56 82 SER A O 1
ATOM 652 N N . ILE A 1 83 ? -6.904 3.957 1.877 1.00 96.69 83 ILE A N 1
ATOM 653 C CA . ILE A 1 83 ? -7.789 3.950 0.704 1.00 96.69 83 ILE A CA 1
ATOM 654 C C . ILE A 1 83 ? -7.650 5.265 -0.062 1.00 96.69 83 ILE A C 1
ATOM 656 O O . ILE A 1 83 ? -7.494 5.244 -1.282 1.00 96.69 83 ILE A O 1
ATOM 660 N N . ALA A 1 84 ? -7.639 6.409 0.627 1.00 95.94 84 ALA A N 1
ATOM 661 C CA . ALA A 1 84 ? -7.423 7.711 -0.004 1.00 95.94 84 ALA A CA 1
ATOM 662 C C . ALA A 1 84 ? -6.078 7.769 -0.748 1.00 95.94 84 ALA A C 1
ATOM 664 O O . ALA A 1 84 ? -6.009 8.279 -1.870 1.00 95.94 84 ALA A O 1
ATOM 665 N N . LEU A 1 85 ? -5.024 7.187 -0.171 1.00 94.75 85 LEU A N 1
ATOM 666 C CA . LEU A 1 85 ? -3.721 7.063 -0.819 1.00 94.75 85 LEU A CA 1
ATOM 667 C C . LEU A 1 85 ? -3.770 6.183 -2.071 1.00 94.75 85 LEU A C 1
ATOM 669 O O . LEU A 1 85 ? -3.322 6.620 -3.132 1.00 94.75 85 LEU A O 1
ATOM 673 N N . LEU A 1 86 ? -4.364 4.993 -2.004 1.00 93.75 86 LEU A N 1
ATOM 674 C CA . LEU A 1 86 ? -4.523 4.134 -3.184 1.00 93.75 86 LEU A CA 1
ATOM 675 C C . LEU A 1 86 ? -5.364 4.816 -4.278 1.00 93.75 86 LEU A C 1
ATOM 677 O O . LEU A 1 86 ? -4.994 4.794 -5.457 1.00 93.75 86 LEU A O 1
ATOM 681 N N . ASN A 1 87 ? -6.427 5.518 -3.885 1.00 94.12 87 ASN A N 1
ATOM 682 C CA . ASN A 1 87 ? -7.261 6.312 -4.784 1.00 94.12 87 ASN A CA 1
ATOM 683 C C . ASN A 1 87 ? -6.473 7.443 -5.460 1.00 94.12 87 ASN A C 1
ATOM 685 O O . ASN A 1 87 ? -6.682 7.708 -6.646 1.00 94.12 87 ASN A O 1
ATOM 689 N N . SER A 1 88 ? -5.498 8.050 -4.775 1.00 92.50 88 SER A N 1
ATOM 690 C CA . SER A 1 88 ? -4.594 9.047 -5.374 1.00 92.50 88 SER A CA 1
ATOM 691 C C . SER A 1 88 ? -3.649 8.452 -6.435 1.00 92.50 88 SER A C 1
ATOM 693 O O . SER A 1 88 ? -3.237 9.139 -7.374 1.00 92.50 88 SER A O 1
ATOM 695 N N . PHE A 1 89 ? -3.360 7.146 -6.362 1.00 88.50 89 PHE A N 1
ATOM 696 C CA . PHE A 1 89 ? -2.690 6.395 -7.434 1.00 88.50 89 PHE A CA 1
ATOM 697 C C . PHE A 1 89 ? -3.651 5.990 -8.565 1.00 88.50 89 PHE A C 1
ATOM 699 O O . PHE A 1 89 ? -3.235 5.434 -9.585 1.00 88.50 89 PHE A O 1
ATOM 706 N N . GLY A 1 90 ? -4.935 6.327 -8.428 1.00 89.56 90 GLY A N 1
ATOM 707 C CA . GLY A 1 90 ? -6.007 6.039 -9.371 1.00 89.56 90 GLY A CA 1
ATOM 708 C C . GLY A 1 90 ? -6.524 4.604 -9.302 1.00 89.56 90 GLY A C 1
ATOM 709 O O . GLY A 1 90 ? -7.170 4.163 -10.259 1.00 89.56 90 GLY A O 1
ATOM 710 N N . VAL A 1 91 ? -6.192 3.874 -8.234 1.00 90.88 91 VAL A N 1
ATOM 711 C CA . VAL A 1 91 ? -6.846 2.611 -7.874 1.00 90.88 91 VAL A CA 1
ATOM 712 C C . VAL A 1 91 ? -8.265 2.952 -7.429 1.00 90.88 91 VAL A C 1
ATOM 714 O O . VAL A 1 91 ? -8.441 3.910 -6.698 1.00 90.88 91 VAL A O 1
ATOM 717 N N . THR A 1 92 ? -9.288 2.246 -7.892 1.00 93.88 92 THR A N 1
ATOM 718 C CA . THR A 1 92 ? -10.668 2.518 -7.460 1.00 93.88 92 THR A CA 1
ATOM 719 C C . THR A 1 92 ? -11.051 1.649 -6.267 1.00 93.88 92 THR A C 1
ATOM 721 O O . THR A 1 92 ? -10.507 0.562 -6.092 1.00 93.88 92 THR A O 1
ATOM 724 N N . ASN A 1 93 ? -12.065 2.051 -5.493 1.00 95.50 93 ASN A N 1
ATOM 725 C CA . ASN A 1 93 ? -12.626 1.191 -4.442 1.00 95.50 93 ASN A CA 1
ATOM 726 C C . ASN A 1 93 ? -13.066 -0.183 -4.983 1.00 95.50 93 ASN A C 1
ATOM 728 O O . ASN A 1 93 ? -12.981 -1.171 -4.264 1.00 95.50 93 ASN A O 1
ATOM 732 N N . GLN A 1 94 ? -13.500 -0.257 -6.246 1.00 94.50 94 GLN A N 1
ATOM 733 C CA . GLN A 1 94 ? -13.837 -1.522 -6.895 1.00 94.50 94 GLN A CA 1
ATOM 734 C C . GLN A 1 94 ? -12.594 -2.397 -7.104 1.00 94.50 94 GLN A C 1
ATOM 736 O O . GLN A 1 94 ? -12.638 -3.572 -6.759 1.00 94.50 94 GLN A O 1
ATOM 741 N N . ASP A 1 95 ? -11.480 -1.829 -7.582 1.00 91.31 95 ASP A N 1
ATOM 742 C CA . ASP A 1 95 ? -10.204 -2.555 -7.688 1.00 91.31 95 ASP A CA 1
ATOM 743 C C . ASP A 1 95 ? -9.740 -3.045 -6.301 1.00 91.31 95 ASP A C 1
ATOM 745 O O . ASP A 1 95 ? -9.290 -4.178 -6.158 1.00 91.31 95 ASP A O 1
ATOM 749 N N . ILE A 1 96 ? -9.893 -2.218 -5.257 1.00 93.44 96 ILE A N 1
ATOM 750 C CA . ILE A 1 96 ? -9.557 -2.597 -3.875 1.00 93.44 96 ILE A CA 1
ATOM 751 C C . ILE A 1 96 ? -10.443 -3.759 -3.408 1.00 93.44 96 ILE A C 1
ATOM 753 O O . ILE A 1 96 ? -9.931 -4.722 -2.855 1.00 93.44 96 ILE A O 1
ATOM 757 N N . ILE A 1 97 ? -11.756 -3.722 -3.640 1.00 95.00 97 ILE A N 1
ATOM 758 C CA . ILE A 1 97 ? -12.660 -4.815 -3.245 1.00 95.00 97 ILE A CA 1
ATOM 759 C C . ILE A 1 97 ? -12.360 -6.096 -4.034 1.00 95.00 97 ILE A C 1
ATOM 761 O O . ILE A 1 97 ? -12.357 -7.177 -3.450 1.00 95.00 97 ILE A O 1
ATOM 765 N N . GLU A 1 98 ? -12.084 -6.001 -5.335 1.00 92.56 98 GLU A N 1
ATOM 766 C CA . GLU A 1 98 ? -11.703 -7.155 -6.162 1.00 92.56 98 GLU A CA 1
ATOM 767 C C . GLU A 1 98 ? -10.415 -7.816 -5.659 1.00 92.56 98 GLU A C 1
ATOM 769 O O . GLU A 1 98 ? -10.300 -9.045 -5.650 1.00 92.56 98 GLU A O 1
ATOM 774 N N . GLU A 1 99 ? -9.459 -7.014 -5.193 1.00 88.12 99 GLU A N 1
ATOM 775 C CA . GLU A 1 99 ? -8.191 -7.512 -4.678 1.00 88.12 99 GLU A CA 1
ATOM 776 C C . GLU A 1 99 ? -8.289 -7.992 -3.218 1.00 88.12 99 GLU A C 1
ATOM 778 O O . GLU A 1 99 ? -7.840 -9.089 -2.895 1.00 88.12 99 GLU A O 1
ATOM 783 N N . PHE A 1 100 ? -8.903 -7.229 -2.318 1.00 92.12 100 PHE A N 1
ATOM 784 C CA . PHE A 1 100 ? -8.880 -7.489 -0.872 1.00 92.12 100 PHE A CA 1
ATOM 785 C C . PHE A 1 100 ? -10.160 -8.132 -0.325 1.00 92.12 100 PHE A C 1
ATOM 787 O O . PHE A 1 100 ? -10.212 -8.499 0.850 1.00 92.12 100 PHE A O 1
ATOM 794 N N . GLY A 1 101 ? -11.200 -8.272 -1.146 1.00 93.88 101 GLY A N 1
ATOM 795 C CA . GLY A 1 101 ? -12.518 -8.796 -0.777 1.00 93.88 101 GLY A CA 1
ATOM 796 C C . GLY A 1 101 ? -13.409 -7.805 -0.017 1.00 93.88 101 GLY A C 1
ATOM 797 O O . GLY A 1 101 ? -14.630 -7.926 -0.066 1.00 93.88 101 GLY A O 1
ATOM 798 N N . SER A 1 102 ? -12.824 -6.821 0.670 1.00 96.00 102 SER A N 1
ATOM 799 C CA . SER A 1 102 ? -13.524 -5.775 1.424 1.00 96.00 102 SER A CA 1
ATOM 800 C C . SER A 1 102 ? -12.633 -4.540 1.586 1.00 96.00 102 SER A C 1
ATOM 802 O O . SER A 1 102 ? -11.412 -4.672 1.631 1.00 96.00 102 SER A O 1
ATOM 804 N N . LEU A 1 103 ? -13.243 -3.358 1.738 1.00 96.56 103 LEU A N 1
ATOM 805 C CA . LEU A 1 103 ? -12.551 -2.122 2.139 1.00 96.56 103 LEU A CA 1
ATOM 806 C C . LEU A 1 103 ? -12.122 -2.130 3.617 1.00 96.56 103 LEU A C 1
ATOM 808 O O . LEU A 1 103 ? -11.342 -1.284 4.030 1.00 96.56 103 LEU A O 1
ATOM 812 N N . GLU A 1 104 ? -12.602 -3.093 4.405 1.00 96.19 104 GLU A N 1
ATOM 813 C CA . GLU A 1 104 ? -12.240 -3.265 5.819 1.00 96.19 104 GLU A CA 1
ATOM 814 C C . GLU A 1 104 ? -11.023 -4.186 6.019 1.00 96.19 104 GLU A C 1
ATOM 816 O O . GLU A 1 104 ? -10.670 -4.533 7.148 1.00 96.19 104 GLU A O 1
ATOM 821 N N . ASN A 1 105 ? -10.393 -4.641 4.932 1.00 94.56 105 ASN A N 1
ATOM 822 C CA . ASN A 1 105 ? -9.268 -5.562 5.016 1.00 94.56 105 ASN A CA 1
ATOM 823 C C . ASN A 1 105 ? -7.992 -4.829 5.496 1.00 94.56 105 ASN A C 1
ATOM 825 O O . ASN A 1 105 ? -7.527 -3.925 4.801 1.00 94.56 105 ASN A O 1
ATOM 829 N N . PRO A 1 106 ? -7.372 -5.228 6.625 1.00 94.00 106 PRO A N 1
ATOM 830 C CA . PRO A 1 106 ? -6.169 -4.575 7.156 1.00 94.00 106 PRO A CA 1
ATOM 831 C C . PRO A 1 106 ? -4.960 -4.596 6.212 1.00 94.00 106 PRO A C 1
ATOM 833 O O . PRO A 1 106 ? -4.108 -3.712 6.302 1.00 94.00 106 PRO A O 1
ATOM 836 N N . ASP A 1 107 ? -4.892 -5.547 5.276 1.00 92.62 107 ASP A N 1
ATOM 837 C CA . ASP A 1 107 ? -3.811 -5.634 4.285 1.00 92.62 107 ASP A CA 1
ATOM 838 C C . ASP A 1 107 ? -3.788 -4.417 3.342 1.00 92.62 107 ASP A C 1
ATOM 840 O O . ASP A 1 107 ? -2.784 -4.148 2.679 1.00 92.62 107 ASP A O 1
ATOM 844 N N . ILE A 1 108 ? -4.873 -3.638 3.293 1.00 94.50 108 ILE A N 1
ATOM 845 C CA . ILE A 1 108 ? -4.929 -2.367 2.565 1.00 94.50 108 ILE A CA 1
ATOM 846 C C . ILE A 1 108 ? -3.914 -1.370 3.136 1.00 94.50 108 ILE A C 1
ATOM 848 O O . ILE A 1 108 ? -3.295 -0.634 2.366 1.00 94.50 108 ILE A O 1
ATOM 852 N N . ILE A 1 109 ? -3.688 -1.366 4.455 1.00 94.56 109 ILE A N 1
ATOM 853 C CA . ILE A 1 109 ? -2.770 -0.423 5.111 1.00 94.56 109 ILE A CA 1
ATOM 854 C C . ILE A 1 109 ? -1.336 -0.678 4.656 1.00 94.56 109 ILE A C 1
ATOM 856 O O . ILE A 1 109 ? -0.658 0.221 4.154 1.00 94.56 109 ILE A O 1
ATOM 860 N N . THR A 1 110 ? -0.888 -1.926 4.759 1.00 91.50 110 THR A N 1
ATOM 861 C CA . THR A 1 110 ? 0.457 -2.329 4.332 1.00 91.50 110 THR A CA 1
ATOM 862 C C . THR A 1 110 ? 0.624 -2.206 2.820 1.00 91.50 110 THR A C 1
ATOM 864 O O . THR A 1 110 ? 1.671 -1.757 2.357 1.00 91.50 110 THR A O 1
ATOM 867 N N . THR A 1 111 ? -0.423 -2.486 2.038 1.00 91.19 111 THR A N 1
ATOM 868 C CA . TH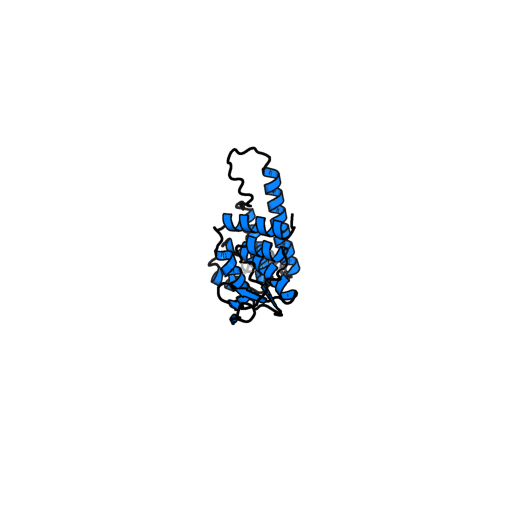R A 1 111 ? -0.434 -2.247 0.584 1.00 91.19 111 THR A CA 1
ATOM 869 C C . THR A 1 111 ? -0.253 -0.768 0.254 1.00 91.19 111 THR A C 1
ATOM 871 O O . THR A 1 111 ? 0.488 -0.435 -0.672 1.00 91.19 111 THR A O 1
ATOM 874 N N . ALA A 1 112 ? -0.906 0.138 0.982 1.00 93.31 112 ALA A N 1
ATOM 875 C CA . ALA A 1 112 ? -0.787 1.574 0.755 1.00 93.31 112 ALA A CA 1
ATOM 876 C C . ALA A 1 112 ? 0.633 2.082 1.069 1.00 93.31 112 ALA A C 1
ATOM 878 O O . ALA A 1 112 ? 1.182 2.872 0.296 1.00 93.31 112 ALA A O 1
ATOM 879 N N . LEU A 1 113 ? 1.262 1.566 2.133 1.00 91.19 113 LEU A N 1
ATOM 880 C CA . LEU A 1 113 ? 2.670 1.833 2.463 1.00 91.19 113 LEU A CA 1
ATOM 881 C C . LEU A 1 113 ? 3.635 1.270 1.409 1.00 91.19 113 LEU A C 1
ATOM 883 O O . LEU A 1 113 ? 4.517 1.982 0.931 1.00 91.19 113 LEU A O 1
ATOM 887 N N . ALA A 1 114 ? 3.431 0.024 0.978 1.00 86.69 114 ALA A N 1
ATOM 888 C CA . ALA A 1 114 ? 4.214 -0.572 -0.103 1.00 86.69 114 ALA A CA 1
ATOM 889 C C . ALA A 1 114 ? 4.088 0.254 -1.391 1.00 86.69 114 ALA A C 1
ATOM 891 O O . ALA A 1 114 ? 5.082 0.549 -2.051 1.00 86.69 114 ALA A O 1
ATOM 892 N N . SER A 1 115 ? 2.865 0.672 -1.727 1.00 86.69 115 SER A N 1
ATOM 893 C CA . SER A 1 115 ? 2.571 1.434 -2.941 1.00 86.69 115 SER A CA 1
ATOM 894 C C . SER A 1 115 ? 3.222 2.813 -2.934 1.00 86.69 115 SER A C 1
ATOM 896 O O . SER A 1 115 ? 3.765 3.219 -3.959 1.00 86.69 115 SER A O 1
ATOM 898 N N . SER A 1 116 ? 3.221 3.524 -1.799 1.00 88.06 116 SER A N 1
ATOM 899 C CA . SER A 1 116 ? 3.902 4.822 -1.700 1.00 88.06 116 SER A CA 1
ATOM 900 C C . SER A 1 116 ? 5.401 4.686 -1.919 1.00 88.06 116 SER A C 1
ATOM 902 O O . SER A 1 116 ? 5.986 5.466 -2.672 1.00 88.06 116 SER A O 1
ATOM 904 N N . ARG A 1 117 ? 6.013 3.649 -1.339 1.00 84.50 117 ARG A N 1
ATOM 905 C CA . ARG A 1 117 ? 7.443 3.411 -1.504 1.00 84.50 117 ARG A CA 1
ATOM 906 C C . ARG A 1 117 ? 7.792 2.971 -2.922 1.00 84.50 117 ARG A C 1
ATOM 908 O O . ARG A 1 117 ? 8.763 3.466 -3.485 1.00 84.50 117 ARG A O 1
ATOM 915 N N . ILE A 1 118 ? 6.999 2.083 -3.516 1.00 79.19 118 ILE A N 1
ATOM 916 C CA . ILE A 1 118 ? 7.166 1.672 -4.915 1.00 79.19 118 ILE A CA 1
ATOM 917 C C . ILE A 1 118 ? 7.060 2.882 -5.852 1.00 79.19 118 ILE A C 1
ATOM 919 O O . ILE A 1 118 ? 7.882 3.022 -6.756 1.00 79.19 118 ILE A O 1
ATOM 923 N N . GLU A 1 119 ? 6.081 3.763 -5.639 1.00 79.62 119 GLU A N 1
ATOM 924 C CA . GLU A 1 119 ? 5.908 4.975 -6.446 1.00 79.62 119 GLU A CA 1
ATOM 925 C C . GLU A 1 119 ? 7.129 5.897 -6.333 1.00 79.62 119 GLU A C 1
ATOM 927 O O . GLU A 1 119 ? 7.659 6.336 -7.353 1.00 79.62 119 GLU A O 1
ATOM 932 N N . GLU A 1 120 ? 7.623 6.149 -5.117 1.00 81.00 120 GLU A N 1
ATOM 933 C CA . GLU A 1 120 ? 8.822 6.964 -4.884 1.00 81.00 120 GLU A CA 1
ATOM 934 C C . GLU A 1 120 ? 10.040 6.400 -5.634 1.00 81.00 120 GLU A C 1
ATOM 936 O O . GLU A 1 120 ? 10.767 7.132 -6.307 1.00 81.00 120 GLU A O 1
ATOM 941 N N . GLN A 1 121 ? 10.232 5.080 -5.594 1.00 77.19 121 GLN A N 1
ATOM 942 C CA . GLN A 1 121 ? 11.315 4.420 -6.325 1.00 77.19 121 GLN A CA 1
ATOM 943 C C . GLN A 1 121 ? 11.095 4.465 -7.844 1.00 77.19 121 GLN A C 1
ATOM 945 O O . GLN A 1 121 ? 12.037 4.716 -8.597 1.00 77.19 121 GLN A O 1
ATOM 950 N N . SER A 1 122 ? 9.859 4.318 -8.325 1.00 74.25 122 SER A N 1
ATOM 951 C CA . SER A 1 122 ? 9.551 4.455 -9.754 1.00 74.25 122 SER A CA 1
ATOM 952 C C . SER A 1 122 ? 9.840 5.862 -10.279 1.00 74.25 122 SER A C 1
ATOM 954 O O . SER A 1 122 ? 10.363 6.007 -11.387 1.00 74.25 122 SER A O 1
ATOM 956 N N . GLN A 1 123 ? 9.599 6.903 -9.479 1.00 76.44 123 GLN A N 1
ATOM 957 C CA . GLN A 1 123 ? 9.945 8.284 -9.838 1.00 76.44 123 GLN A CA 1
ATOM 958 C C . GLN A 1 123 ? 11.458 8.504 -9.962 1.00 76.44 123 GLN A C 1
ATOM 960 O O . GLN A 1 123 ? 11.899 9.278 -10.814 1.00 76.44 123 GLN A O 1
ATOM 965 N N . LEU A 1 124 ? 12.255 7.776 -9.178 1.00 76.00 124 LEU A N 1
ATOM 966 C CA . LEU A 1 124 ? 13.716 7.740 -9.293 1.00 76.00 124 LEU A CA 1
ATOM 967 C C . LEU A 1 124 ? 14.208 6.886 -10.475 1.00 76.00 124 LEU A C 1
ATOM 969 O O . LEU A 1 124 ? 15.409 6.810 -10.728 1.00 76.00 124 LEU A O 1
ATOM 973 N N . GLY A 1 125 ? 13.290 6.279 -11.232 1.00 71.25 125 GLY A N 1
ATOM 974 C CA . GLY A 1 125 ? 13.615 5.382 -12.326 1.00 71.25 125 GLY A CA 1
ATOM 975 C C . GLY A 1 125 ? 14.074 4.024 -11.811 1.00 71.25 125 GLY A C 1
ATOM 9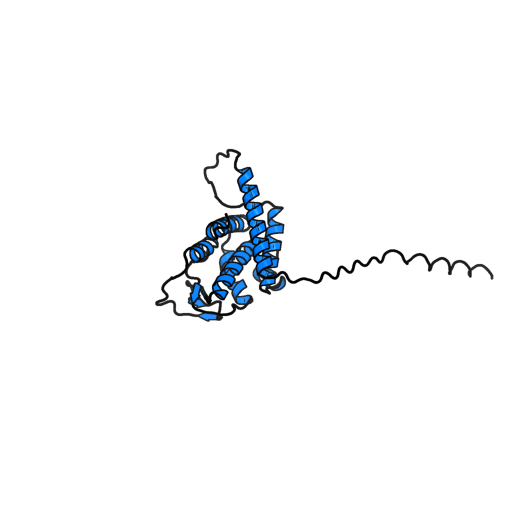76 O O . GLY A 1 125 ? 15.115 3.547 -12.257 1.00 71.25 125 GL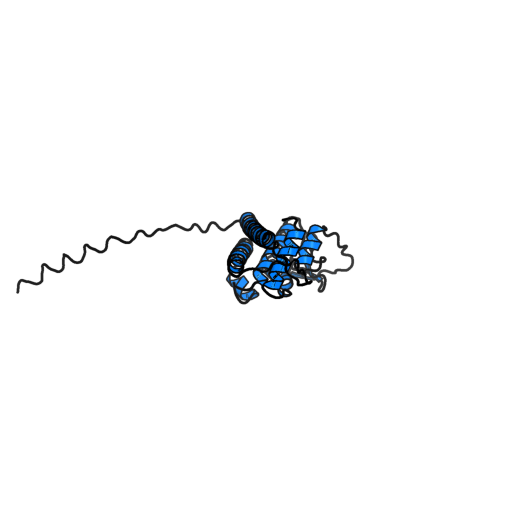Y A O 1
ATOM 977 N N . TYR A 1 126 ? 13.303 3.415 -10.910 1.00 73.31 126 TYR A N 1
ATOM 978 C CA . TYR A 1 126 ? 13.431 2.009 -10.530 1.00 73.31 126 TYR A CA 1
ATOM 979 C C . TYR A 1 126 ? 12.187 1.177 -10.949 1.00 73.31 126 TYR A C 1
ATOM 981 O O . TYR A 1 126 ? 11.072 1.694 -10.910 1.00 73.31 126 TYR A O 1
ATOM 989 N N . TYR A 1 127 ? 12.333 -0.091 -11.361 1.00 67.00 127 TYR A N 1
ATOM 990 C CA . TYR A 1 127 ? 11.239 -1.029 -11.650 1.00 67.00 127 TYR A CA 1
ATOM 991 C C . TYR A 1 127 ? 11.158 -2.114 -10.585 1.00 67.00 127 TYR A C 1
ATOM 993 O O . TYR A 1 127 ? 12.142 -2.431 -9.918 1.00 67.00 127 TYR A O 1
ATOM 1001 N N . VAL A 1 128 ? 9.960 -2.676 -10.427 1.00 71.00 128 VAL A N 1
ATOM 1002 C CA . VAL A 1 128 ? 9.672 -3.647 -9.375 1.00 71.00 128 VAL A CA 1
ATOM 1003 C C . VAL A 1 128 ? 9.718 -5.066 -9.939 1.00 71.00 128 VAL A C 1
ATOM 1005 O O . VAL A 1 128 ? 8.907 -5.395 -10.802 1.00 71.00 128 VAL A O 1
ATOM 1008 N N . VAL A 1 129 ? 10.634 -5.912 -9.468 1.00 69.56 129 VAL A N 1
ATOM 1009 C CA . VAL A 1 129 ? 10.804 -7.309 -9.906 1.00 69.56 129 VAL A CA 1
ATOM 1010 C C . VAL A 1 129 ? 10.613 -8.258 -8.745 1.00 69.56 129 VAL A C 1
ATOM 1012 O O . VAL A 1 129 ? 11.261 -8.121 -7.732 1.00 69.56 129 VAL A O 1
ATOM 1015 N N . ASP A 1 130 ? 9.820 -9.299 -8.898 1.00 71.31 130 ASP A N 1
ATOM 1016 C CA . ASP A 1 130 ? 9.863 -10.442 -7.998 1.00 71.31 130 ASP A CA 1
ATOM 1017 C C . ASP A 1 130 ? 11.138 -11.265 -8.244 1.00 71.31 130 ASP A C 1
ATOM 1019 O O . ASP A 1 130 ? 11.234 -11.934 -9.269 1.00 71.31 130 ASP A O 1
ATOM 1023 N N . PHE A 1 131 ? 12.113 -11.257 -7.334 1.00 67.38 131 PHE A N 1
ATOM 1024 C CA . PHE A 1 131 ? 13.346 -12.041 -7.508 1.00 67.38 131 PHE A CA 1
ATOM 1025 C C . PHE A 1 131 ? 13.165 -13.547 -7.269 1.00 67.38 131 PHE A C 1
ATOM 1027 O O . PHE A 1 131 ? 14.045 -14.328 -7.621 1.00 67.38 131 PHE A O 1
ATOM 1034 N N . GLU A 1 132 ? 12.040 -13.990 -6.704 1.00 69.56 132 GLU A N 1
ATOM 1035 C CA . GLU A 1 132 ? 11.731 -15.421 -6.623 1.00 69.56 132 GLU A CA 1
ATOM 1036 C C . GLU A 1 132 ? 11.352 -15.959 -8.008 1.00 69.56 132 GLU A C 1
ATOM 1038 O O . GLU A 1 132 ? 11.730 -17.068 -8.385 1.00 69.56 132 GLU A O 1
ATOM 1043 N N . THR A 1 133 ? 10.624 -15.156 -8.788 1.00 73.12 133 THR A N 1
ATOM 1044 C CA . THR A 1 133 ? 10.059 -15.583 -10.078 1.00 73.12 133 THR A CA 1
ATOM 1045 C C . THR A 1 133 ? 10.694 -14.921 -11.301 1.00 73.12 133 THR A C 1
ATOM 1047 O O . THR A 1 133 ? 10.458 -15.362 -12.423 1.00 73.12 133 THR A O 1
ATOM 1050 N N . GLY A 1 134 ? 11.485 -13.867 -11.115 1.00 72.19 134 GLY A N 1
ATOM 1051 C CA . GLY A 1 134 ? 11.977 -12.981 -12.172 1.00 72.19 134 GLY A CA 1
ATOM 1052 C C . GLY A 1 134 ? 10.904 -12.070 -12.773 1.00 72.19 134 GLY A C 1
ATOM 1053 O O . GLY A 1 134 ? 11.149 -11.457 -13.807 1.00 72.19 134 GLY A O 1
ATOM 1054 N N . TYR A 1 135 ? 9.702 -11.989 -12.199 1.00 73.88 135 TYR A N 1
ATOM 1055 C CA . TYR A 1 135 ? 8.592 -11.246 -12.798 1.00 73.88 135 TYR A CA 1
ATOM 1056 C C . TYR A 1 135 ? 8.686 -9.741 -12.517 1.00 73.88 135 TYR A C 1
ATOM 1058 O O . TYR A 1 135 ? 8.590 -9.300 -11.377 1.00 73.88 135 TYR A O 1
ATOM 1066 N N . ASN A 1 136 ? 8.837 -8.942 -13.566 1.00 74.06 136 ASN A N 1
ATOM 1067 C CA . ASN A 1 136 ? 8.822 -7.488 -13.546 1.00 74.06 136 ASN A CA 1
ATOM 1068 C C . ASN A 1 136 ? 7.379 -6.967 -13.587 1.00 74.06 136 ASN A C 1
ATOM 1070 O O . ASN A 1 136 ? 6.717 -6.995 -14.627 1.00 74.06 136 ASN A O 1
ATOM 1074 N N . TYR A 1 137 ? 6.909 -6.439 -12.457 1.00 70.75 137 TYR A N 1
ATOM 1075 C CA . TYR A 1 137 ? 5.583 -5.839 -12.333 1.00 70.75 137 TYR A CA 1
ATOM 1076 C C . TYR A 1 137 ? 5.456 -4.558 -13.159 1.00 70.75 137 TYR A C 1
ATOM 1078 O O . TYR A 1 137 ? 4.369 -4.242 -13.626 1.00 70.75 137 TYR A O 1
ATOM 1086 N N . SER A 1 138 ? 6.544 -3.821 -13.391 1.00 68.25 138 SER A N 1
ATOM 1087 C CA . SER A 1 138 ? 6.500 -2.576 -14.163 1.00 68.25 138 SER A CA 1
ATOM 1088 C C . SER A 1 138 ? 6.223 -2.781 -15.637 1.00 68.25 138 SER A C 1
ATOM 1090 O O . SER A 1 138 ? 5.516 -1.976 -16.240 1.00 68.25 138 SER A O 1
ATOM 1092 N N . THR A 1 139 ? 6.778 -3.841 -16.211 1.00 69.56 139 THR A N 1
ATOM 1093 C CA . THR A 1 139 ? 6.676 -4.129 -17.645 1.00 69.56 139 THR A CA 1
ATOM 1094 C C . THR A 1 139 ? 5.778 -5.317 -17.964 1.00 69.56 139 THR A C 1
ATOM 1096 O O . THR A 1 139 ? 5.615 -5.619 -19.141 1.00 69.56 139 THR A O 1
ATOM 1099 N N . ASP A 1 140 ? 5.208 -5.978 -16.950 1.00 72.00 140 ASP A N 1
ATOM 1100 C CA . ASP A 1 140 ? 4.445 -7.226 -17.093 1.00 72.00 140 ASP A CA 1
ATOM 1101 C C . ASP A 1 140 ? 5.226 -8.277 -17.908 1.00 72.00 140 ASP A C 1
ATOM 1103 O O . ASP A 1 140 ? 4.762 -8.829 -18.905 1.00 72.00 140 ASP A O 1
ATOM 1107 N N . SER A 1 141 ? 6.487 -8.496 -17.532 1.00 78.12 141 SER A N 1
ATOM 1108 C CA . SER A 1 141 ? 7.396 -9.401 -18.242 1.00 78.12 141 SER A CA 1
ATOM 1109 C C . SER A 1 141 ? 8.346 -10.106 -17.282 1.00 78.12 141 SER A C 1
ATOM 1111 O O . SER A 1 141 ? 8.435 -9.747 -16.117 1.00 78.12 141 SER A O 1
ATOM 1113 N N . TYR A 1 142 ? 9.072 -11.117 -17.753 1.00 80.50 142 TYR A N 1
ATOM 1114 C CA . TYR A 1 142 ? 10.106 -11.781 -16.960 1.00 80.50 142 TYR A CA 1
ATOM 1115 C C . TYR A 1 142 ? 11.490 -11.228 -17.312 1.00 80.50 142 TYR A C 1
ATOM 1117 O O . TYR A 1 142 ? 11.790 -11.006 -18.487 1.00 80.50 142 TYR A O 1
ATOM 1125 N N . VAL A 1 143 ? 12.332 -11.024 -16.302 1.00 75.25 143 VAL A N 1
ATOM 1126 C CA . VAL A 1 143 ? 13.734 -10.613 -16.436 1.00 75.25 143 VAL A CA 1
ATOM 1127 C C . VAL A 1 143 ? 14.662 -11.732 -15.965 1.00 75.25 143 VAL A C 1
ATOM 1129 O O . VAL A 1 143 ? 14.368 -12.441 -15.004 1.00 75.25 143 VAL A O 1
ATOM 1132 N N . ASP A 1 144 ? 15.790 -11.904 -16.659 1.00 77.19 144 ASP A N 1
ATOM 1133 C CA . ASP A 1 144 ? 16.840 -12.824 -16.219 1.00 77.19 144 ASP A CA 1
ATOM 1134 C C . ASP A 1 144 ? 17.605 -12.191 -15.052 1.00 77.19 144 ASP A C 1
ATOM 1136 O O . ASP A 1 144 ? 18.247 -11.152 -15.200 1.00 77.19 144 ASP A O 1
ATOM 1140 N N . LEU A 1 145 ? 17.519 -12.830 -13.887 1.00 72.19 145 LEU A N 1
ATOM 1141 C CA . LEU A 1 145 ? 18.123 -12.361 -12.642 1.00 72.19 145 LEU A CA 1
ATOM 1142 C C . LEU A 1 145 ? 19.641 -12.609 -12.584 1.00 72.19 145 LEU A C 1
ATOM 1144 O O . LEU A 1 145 ? 20.317 -12.154 -11.656 1.00 72.19 145 LEU A O 1
ATOM 1148 N N . LYS A 1 146 ? 20.214 -13.333 -13.557 1.00 67.19 146 LYS A N 1
ATOM 1149 C CA . LYS A 1 146 ? 21.655 -13.613 -13.607 1.00 67.19 146 LYS A CA 1
ATOM 1150 C C . LYS A 1 146 ? 22.462 -12.331 -13.827 1.00 67.19 146 LYS A C 1
ATOM 1152 O O . LYS A 1 146 ? 22.536 -11.804 -14.931 1.00 67.19 146 LYS A O 1
ATOM 1157 N N . GLY A 1 147 ? 23.148 -11.885 -12.774 1.00 58.00 147 GLY A N 1
ATOM 1158 C CA . GLY A 1 147 ? 24.076 -10.748 -12.820 1.00 58.00 147 GLY A CA 1
ATOM 1159 C C . GLY A 1 147 ? 23.492 -9.419 -12.340 1.00 58.00 147 GLY A C 1
ATOM 1160 O O . GLY A 1 147 ? 24.159 -8.392 -12.457 1.00 58.00 147 GLY A O 1
ATOM 1161 N N . MET A 1 148 ? 22.280 -9.421 -11.780 1.00 60.19 148 MET A N 1
ATOM 1162 C CA . MET A 1 148 ? 21.737 -8.254 -11.087 1.00 60.19 148 MET A CA 1
ATOM 1163 C C . MET A 1 148 ? 22.437 -8.116 -9.728 1.00 60.19 148 MET A C 1
ATOM 1165 O O . MET A 1 148 ? 22.240 -8.932 -8.832 1.00 60.19 148 MET A O 1
ATOM 1169 N N . ASN A 1 149 ? 23.294 -7.102 -9.587 1.00 54.09 149 ASN A N 1
ATOM 1170 C CA . ASN A 1 149 ? 23.845 -6.722 -8.289 1.00 54.09 149 ASN A CA 1
ATOM 1171 C C . ASN A 1 149 ? 22.791 -5.909 -7.530 1.00 54.09 149 ASN A C 1
ATOM 1173 O O . ASN A 1 149 ? 22.322 -4.887 -8.036 1.00 54.09 149 ASN A O 1
ATOM 1177 N N . ASN A 1 150 ? 22.448 -6.360 -6.321 1.00 53.62 150 ASN A N 1
ATOM 1178 C CA . ASN A 1 150 ? 21.581 -5.651 -5.382 1.00 53.62 150 ASN A CA 1
ATOM 1179 C C . ASN A 1 150 ? 22.289 -4.381 -4.895 1.00 53.62 150 ASN A C 1
ATOM 1181 O O . ASN A 1 150 ? 22.924 -4.370 -3.846 1.00 53.62 150 ASN A O 1
ATOM 1185 N N . THR A 1 151 ? 22.219 -3.316 -5.686 1.00 50.19 151 THR A N 1
ATOM 1186 C CA . THR A 1 151 ? 22.633 -1.971 -5.272 1.00 50.19 151 THR A CA 1
ATOM 1187 C C . THR A 1 151 ? 21.386 -1.188 -4.872 1.00 50.19 151 THR A C 1
ATOM 1189 O O . THR A 1 151 ? 21.083 -0.145 -5.446 1.00 50.19 151 THR A O 1
ATOM 1192 N N . ALA A 1 152 ? 20.596 -1.742 -3.957 1.00 52.59 152 ALA A N 1
ATOM 1193 C CA . ALA A 1 152 ? 19.462 -1.039 -3.385 1.00 52.59 152 ALA A CA 1
ATOM 1194 C C . ALA A 1 152 ? 19.936 -0.209 -2.177 1.00 52.59 152 ALA A C 1
ATOM 1196 O O . ALA A 1 152 ? 20.910 -0.543 -1.503 1.00 52.59 152 ALA A O 1
ATOM 1197 N N . ASN A 1 153 ? 19.318 0.956 -1.975 1.00 57.25 153 ASN A N 1
ATOM 1198 C CA . ASN A 1 153 ? 19.636 1.841 -0.854 1.00 57.25 153 ASN A CA 1
ATOM 1199 C C . ASN A 1 153 ? 19.167 1.194 0.459 1.00 57.25 153 ASN A C 1
ATOM 1201 O O . ASN A 1 153 ? 18.054 0.681 0.514 1.00 57.25 153 ASN A O 1
ATOM 1205 N N . SER A 1 154 ? 19.942 1.316 1.541 1.00 63.16 154 SER A N 1
ATOM 1206 C CA . SER A 1 154 ? 19.646 0.678 2.840 1.00 63.16 154 SER A CA 1
ATOM 1207 C C . SER A 1 154 ? 18.234 0.957 3.380 1.00 63.16 154 SER A C 1
ATOM 1209 O O . SER A 1 154 ? 17.614 0.073 3.959 1.00 63.16 154 SER A O 1
ATOM 1211 N N . VAL A 1 155 ? 17.700 2.161 3.149 1.00 59.34 155 VAL A N 1
ATOM 1212 C CA . VAL A 1 155 ? 16.340 2.566 3.563 1.00 59.34 155 VAL A CA 1
ATOM 1213 C C . VAL A 1 155 ? 15.252 1.901 2.709 1.00 59.34 155 VAL A C 1
ATOM 1215 O O . VAL A 1 155 ? 14.150 1.642 3.173 1.00 59.34 155 VAL A O 1
ATOM 1218 N N . VAL A 1 156 ? 15.523 1.636 1.427 1.00 65.44 156 VAL A N 1
ATOM 1219 C CA . VAL A 1 156 ? 14.603 0.872 0.566 1.00 65.44 156 VAL A CA 1
ATOM 1220 C C . VAL A 1 156 ? 14.521 -0.562 1.059 1.00 65.44 156 VAL A C 1
ATOM 1222 O O . VAL A 1 156 ? 13.417 -1.064 1.245 1.00 65.44 156 VAL A O 1
ATOM 1225 N N . ASP A 1 157 ? 15.676 -1.178 1.293 1.00 72.94 157 ASP A N 1
ATOM 1226 C CA . ASP A 1 157 ? 15.768 -2.581 1.687 1.00 72.94 157 ASP A CA 1
ATOM 1227 C C . ASP A 1 157 ? 15.051 -2.832 3.000 1.00 72.94 157 ASP A C 1
ATOM 1229 O O . ASP A 1 157 ? 14.268 -3.766 3.098 1.00 72.94 157 ASP A O 1
ATOM 1233 N N . CYS A 1 158 ? 15.248 -1.952 3.975 1.00 80.31 158 CYS A N 1
ATOM 1234 C CA . CYS A 1 158 ? 14.630 -2.091 5.281 1.00 80.31 158 CYS A CA 1
ATOM 1235 C C . CYS A 1 158 ? 13.111 -1.805 5.248 1.00 80.31 158 CYS A C 1
ATOM 1237 O O . CYS A 1 158 ? 12.350 -2.521 5.890 1.00 80.31 158 CYS A O 1
ATOM 1239 N N . ALA A 1 159 ? 12.628 -0.839 4.451 1.00 78.56 159 ALA A N 1
ATOM 1240 C CA . ALA A 1 159 ? 11.195 -0.537 4.380 1.00 78.56 159 ALA A CA 1
ATOM 1241 C C . ALA A 1 159 ? 10.440 -1.652 3.648 1.00 78.56 159 ALA A C 1
ATOM 1243 O O . ALA A 1 159 ? 9.290 -1.954 3.949 1.00 78.56 159 ALA A O 1
ATOM 1244 N N . MET A 1 160 ? 11.108 -2.270 2.678 1.00 74.56 160 MET A N 1
ATOM 1245 C CA . MET A 1 160 ? 10.617 -3.446 1.980 1.00 74.56 160 MET A CA 1
ATOM 1246 C C . MET A 1 160 ? 10.641 -4.665 2.916 1.00 74.56 160 MET A C 1
ATOM 1248 O O . MET A 1 160 ? 9.617 -5.332 3.051 1.00 74.56 160 MET A O 1
ATOM 1252 N N . ASP A 1 161 ? 11.731 -4.902 3.646 1.00 78.62 161 ASP A N 1
ATOM 1253 C CA . ASP A 1 161 ? 11.847 -6.018 4.596 1.00 78.62 161 ASP A CA 1
ATOM 1254 C C . ASP A 1 161 ? 10.793 -5.942 5.717 1.00 78.62 161 ASP A C 1
ATOM 1256 O O . ASP A 1 161 ? 10.113 -6.931 5.985 1.00 78.62 161 ASP A O 1
ATOM 1260 N N . ALA A 1 162 ? 10.540 -4.743 6.255 1.00 78.44 162 ALA A N 1
ATOM 1261 C CA . ALA A 1 162 ? 9.466 -4.456 7.217 1.00 78.44 162 ALA A CA 1
ATOM 1262 C C . ALA A 1 162 ? 8.059 -4.822 6.706 1.00 78.44 162 ALA A C 1
ATOM 1264 O O . ALA A 1 162 ? 7.146 -5.143 7.465 1.00 78.44 162 ALA A O 1
ATOM 1265 N N . LEU A 1 163 ? 7.863 -4.778 5.389 1.00 79.00 163 LEU A N 1
ATOM 1266 C CA . LEU A 1 163 ? 6.615 -5.166 4.734 1.00 79.00 163 LEU A CA 1
ATOM 1267 C C . LEU A 1 163 ? 6.623 -6.643 4.295 1.00 79.00 163 LEU A C 1
ATOM 1269 O O . LEU A 1 163 ? 5.701 -7.083 3.606 1.00 79.00 163 LEU A O 1
ATOM 1273 N N . GLY A 1 164 ? 7.648 -7.417 4.666 1.00 70.94 164 GLY A N 1
ATOM 1274 C CA . GLY A 1 164 ? 7.839 -8.807 4.241 1.00 70.94 164 GLY A CA 1
ATOM 1275 C C . GLY A 1 164 ? 8.219 -8.946 2.764 1.00 70.94 164 GLY A C 1
ATOM 1276 O O . GLY A 1 164 ? 7.969 -9.990 2.141 1.00 70.94 164 GLY A O 1
ATOM 1277 N N . ILE A 1 165 ? 8.782 -7.880 2.190 1.00 67.88 165 ILE A N 1
ATOM 1278 C CA . ILE A 1 165 ? 9.179 -7.764 0.791 1.00 67.88 165 ILE A CA 1
ATOM 1279 C C . ILE A 1 165 ? 10.670 -8.074 0.699 1.00 67.88 165 ILE A C 1
ATOM 1281 O O . ILE A 1 165 ? 11.479 -7.326 1.244 1.00 67.88 165 ILE A O 1
ATOM 1285 N N . PRO A 1 166 ? 11.076 -9.133 -0.018 1.00 62.38 166 PRO A N 1
ATOM 1286 C CA . PRO A 1 166 ? 12.493 -9.383 -0.222 1.00 62.38 166 PRO A CA 1
ATOM 1287 C C . PRO A 1 166 ? 13.135 -8.173 -0.920 1.00 62.38 166 PRO A C 1
ATOM 1289 O O . PRO A 1 166 ? 12.675 -7.757 -1.978 1.00 62.38 166 PRO A O 1
ATOM 1292 N N . ALA A 1 167 ? 14.210 -7.634 -0.331 1.00 54.47 167 ALA A N 1
ATOM 1293 C CA . ALA A 1 167 ? 14.962 -6.453 -0.788 1.00 54.47 167 ALA A CA 1
ATOM 1294 C C . ALA A 1 167 ? 15.393 -6.504 -2.268 1.00 54.47 167 ALA A C 1
ATOM 1296 O O . ALA A 1 167 ? 15.531 -5.484 -2.944 1.00 54.47 167 ALA A O 1
ATOM 1297 N N . GLY A 1 168 ? 15.512 -7.712 -2.823 1.00 55.28 168 GLY A N 1
ATOM 1298 C CA . GLY A 1 168 ? 15.449 -7.918 -4.260 1.00 55.28 168 GLY A CA 1
ATOM 1299 C C . GLY A 1 168 ? 14.019 -7.709 -4.739 1.00 55.28 168 GLY A C 1
ATOM 1300 O O . GLY A 1 168 ? 13.367 -8.677 -5.099 1.00 55.28 168 GLY A O 1
ATOM 1301 N N . LEU A 1 169 ? 13.508 -6.479 -4.722 1.00 57.06 169 LEU A N 1
ATOM 1302 C CA . LEU A 1 169 ? 12.312 -6.137 -5.484 1.00 57.06 169 LEU A CA 1
ATOM 1303 C C . LEU A 1 169 ? 12.534 -4.975 -6.440 1.00 57.06 169 LEU A C 1
ATOM 1305 O O . LEU A 1 169 ? 11.635 -4.667 -7.203 1.00 57.06 169 LEU A O 1
ATOM 1309 N N . ILE A 1 170 ? 13.701 -4.326 -6.432 1.00 58.34 170 ILE A N 1
ATOM 1310 C CA . ILE A 1 170 ? 13.888 -3.036 -7.101 1.00 58.34 170 ILE A CA 1
ATOM 1311 C C . ILE A 1 170 ? 15.132 -3.058 -7.974 1.00 58.34 170 ILE A C 1
ATOM 1313 O O . ILE A 1 170 ? 16.251 -3.143 -7.473 1.00 58.34 170 ILE A O 1
ATOM 1317 N N . VAL A 1 171 ? 14.954 -2.953 -9.290 1.00 54.81 171 VAL A N 1
ATOM 1318 C CA . VAL A 1 171 ? 16.077 -2.852 -10.229 1.00 54.81 171 VAL A CA 1
ATOM 1319 C C . VAL A 1 171 ? 15.717 -1.894 -11.364 1.00 54.81 171 VAL A C 1
ATOM 1321 O O . VAL A 1 171 ? 14.597 -1.933 -11.809 1.00 54.81 171 VAL A O 1
ATOM 1324 N N . GLY A 1 172 ? 16.624 -1.017 -11.817 1.00 53.19 172 GLY A N 1
ATOM 1325 C CA . GLY A 1 172 ? 16.619 -0.291 -13.117 1.00 53.19 172 GLY A CA 1
ATOM 1326 C C . GLY A 1 172 ? 15.421 0.602 -13.542 1.00 53.19 172 GLY A C 1
ATOM 1327 O O . GLY A 1 172 ? 14.407 0.662 -12.896 1.00 53.19 172 GLY A O 1
ATOM 1328 N N . SER A 1 173 ? 15.486 1.306 -14.683 1.00 44.50 173 SER A N 1
ATOM 1329 C CA . SER A 1 173 ? 14.550 2.414 -15.014 1.00 44.50 173 SER A CA 1
ATOM 1330 C C . SER A 1 173 ? 13.211 2.053 -15.670 1.00 44.50 173 SER A C 1
ATOM 1332 O O . SER A 1 173 ? 13.186 1.669 -16.836 1.00 44.50 173 SER A O 1
ATOM 1334 N N . ALA A 1 174 ? 12.088 2.276 -14.963 1.00 53.22 174 ALA A N 1
ATOM 1335 C CA . ALA A 1 174 ? 10.745 2.358 -15.551 1.00 53.22 174 ALA A CA 1
ATOM 1336 C C . ALA A 1 174 ? 10.016 3.639 -15.121 1.00 53.22 174 ALA A C 1
ATOM 1338 O O . ALA A 1 174 ? 9.712 3.853 -13.948 1.00 53.22 174 ALA A O 1
ATOM 1339 N N . LYS A 1 175 ? 9.693 4.480 -16.107 1.00 55.50 175 LYS A N 1
ATOM 1340 C CA . LYS A 1 175 ? 8.813 5.637 -15.935 1.00 55.50 175 LYS A CA 1
ATOM 1341 C C . LYS A 1 175 ? 7.364 5.150 -16.023 1.00 55.50 175 LYS A C 1
ATOM 1343 O O . LYS A 1 175 ? 6.931 4.765 -17.106 1.00 55.50 175 LYS A O 1
ATOM 1348 N N . ASN A 1 176 ? 6.633 5.244 -14.911 1.00 61.25 176 ASN A N 1
ATOM 1349 C CA . ASN A 1 176 ? 5.200 4.948 -14.750 1.00 61.25 176 ASN A CA 1
ATOM 1350 C C . ASN A 1 176 ? 4.856 3.458 -14.599 1.00 61.25 176 ASN A C 1
ATOM 1352 O O . ASN A 1 176 ? 4.614 2.750 -15.576 1.00 61.25 176 ASN A O 1
ATOM 1356 N N . LEU A 1 177 ? 4.742 3.007 -13.350 1.00 67.50 177 LEU A N 1
ATOM 1357 C CA . LEU A 1 177 ? 4.107 1.735 -13.027 1.00 67.50 177 LEU A CA 1
ATOM 1358 C C . LEU A 1 177 ? 2.602 1.792 -13.335 1.00 67.50 177 LEU A C 1
ATOM 1360 O O . LEU A 1 177 ? 1.912 2.739 -12.954 1.00 67.50 177 LEU A O 1
ATOM 1364 N N . GLY A 1 178 ? 2.064 0.775 -14.013 1.00 74.81 178 GLY A N 1
ATOM 1365 C CA . GLY A 1 178 ? 0.618 0.657 -14.207 1.00 74.81 178 GLY A CA 1
ATOM 1366 C C . GLY A 1 178 ? -0.106 0.446 -12.872 1.00 74.81 178 GLY A C 1
ATOM 1367 O O . GLY A 1 178 ? 0.379 -0.276 -12.011 1.00 74.81 178 GLY A O 1
ATOM 1368 N N . ARG A 1 179 ? -1.303 1.017 -12.700 1.00 81.12 179 ARG A N 1
ATOM 1369 C CA . ARG A 1 179 ? -2.068 0.950 -11.433 1.00 81.12 179 ARG A CA 1
ATOM 1370 C C . ARG A 1 179 ? -2.337 -0.478 -10.957 1.00 81.12 179 ARG A C 1
ATOM 1372 O O . ARG A 1 179 ? -2.133 -0.796 -9.794 1.00 81.12 179 ARG A O 1
ATOM 1379 N N . LYS A 1 180 ? -2.742 -1.355 -11.882 1.00 77.44 180 LYS A N 1
ATOM 1380 C CA . LYS A 1 180 ? -2.966 -2.781 -11.599 1.00 77.44 180 LYS A CA 1
ATOM 1381 C C . LYS A 1 180 ? -1.674 -3.507 -11.237 1.00 77.44 180 LYS A C 1
ATOM 1383 O O . LYS A 1 180 ? -1.689 -4.374 -10.375 1.00 77.44 180 LYS A O 1
ATOM 1388 N N . ALA A 1 181 ? -0.560 -3.137 -11.865 1.00 73.12 181 ALA A N 1
ATOM 1389 C CA . ALA A 1 181 ? 0.750 -3.674 -11.524 1.00 73.12 181 ALA A CA 1
ATOM 1390 C C . ALA A 1 181 ? 1.206 -3.222 -10.132 1.00 73.12 181 ALA A C 1
ATOM 1392 O O . ALA A 1 181 ? 1.657 -4.060 -9.358 1.00 73.12 181 ALA A O 1
ATOM 1393 N N . LEU A 1 182 ? 1.024 -1.938 -9.798 1.00 78.75 182 LEU A N 1
ATOM 1394 C CA . LEU A 1 182 ? 1.284 -1.384 -8.467 1.00 78.75 182 LEU A CA 1
ATOM 1395 C C . LEU A 1 182 ? 0.488 -2.137 -7.403 1.00 78.75 182 LEU A C 1
ATOM 1397 O O . LEU A 1 182 ? 1.069 -2.654 -6.456 1.00 78.75 182 LEU A O 1
ATOM 1401 N N . LEU A 1 183 ? -0.824 -2.253 -7.610 1.00 81.38 183 LEU A N 1
ATOM 1402 C CA . LEU A 1 183 ? -1.727 -2.900 -6.668 1.00 81.38 183 LEU A CA 1
ATOM 1403 C C . LEU A 1 183 ? -1.409 -4.388 -6.502 1.00 81.38 183 LEU A C 1
ATOM 1405 O O . LEU A 1 183 ? -1.345 -4.879 -5.382 1.00 81.38 183 LEU A O 1
ATOM 1409 N N . LYS A 1 184 ? -1.146 -5.104 -7.600 1.00 79.62 184 LYS A N 1
ATOM 1410 C CA . LYS A 1 184 ? -0.817 -6.534 -7.570 1.00 79.62 184 LYS A CA 1
ATOM 1411 C C . LYS A 1 184 ? 0.543 -6.806 -6.932 1.00 79.62 184 LYS A C 1
ATOM 1413 O O . LYS A 1 184 ? 0.670 -7.768 -6.175 1.00 79.62 184 LYS A O 1
ATOM 1418 N N . ALA A 1 185 ? 1.537 -5.963 -7.221 1.00 71.75 185 ALA A N 1
ATOM 1419 C CA . ALA A 1 185 ? 2.837 -6.014 -6.567 1.00 71.75 185 ALA A CA 1
ATOM 1420 C C . ALA A 1 185 ? 2.656 -5.787 -5.066 1.00 71.75 185 ALA A C 1
ATOM 1422 O O . ALA A 1 185 ? 2.934 -6.688 -4.289 1.00 71.75 185 ALA A O 1
ATOM 1423 N N . ALA A 1 186 ? 2.080 -4.652 -4.665 1.00 78.38 186 ALA A N 1
ATOM 1424 C CA . ALA A 1 186 ? 1.858 -4.305 -3.265 1.00 78.38 186 ALA A CA 1
ATOM 1425 C C . ALA A 1 186 ? 0.997 -5.341 -2.513 1.00 78.38 186 ALA A C 1
ATOM 1427 O O . ALA A 1 186 ? 1.302 -5.678 -1.372 1.00 78.38 186 ALA A O 1
ATOM 1428 N N . ARG A 1 187 ? -0.019 -5.931 -3.155 1.00 80.75 187 ARG A N 1
ATOM 1429 C CA . ARG A 1 187 ? -0.853 -6.986 -2.559 1.00 80.75 187 ARG A CA 1
ATOM 1430 C C . ARG A 1 187 ? -0.061 -8.248 -2.254 1.00 80.75 187 ARG A C 1
ATOM 1432 O O . ARG A 1 187 ? -0.182 -8.794 -1.160 1.00 80.75 187 ARG A O 1
ATOM 1439 N N . LYS A 1 188 ? 0.714 -8.763 -3.217 1.00 77.44 188 LYS A N 1
ATOM 1440 C CA . LYS A 1 188 ? 1.472 -10.017 -3.021 1.00 77.44 188 LYS A CA 1
ATOM 1441 C C . LYS A 1 188 ? 2.382 -9.927 -1.792 1.00 77.44 188 LYS A C 1
ATOM 1443 O O . LYS A 1 188 ? 2.644 -10.926 -1.130 1.00 77.44 188 LYS A O 1
ATOM 1448 N N . LEU A 1 189 ? 2.802 -8.709 -1.489 1.00 70.00 189 LEU A N 1
ATOM 1449 C CA . LEU A 1 189 ? 3.635 -8.346 -0.361 1.00 70.00 189 LEU A CA 1
ATOM 1450 C C . LEU A 1 189 ? 2.814 -8.248 0.933 1.00 70.00 189 LEU A C 1
ATOM 1452 O O . LEU A 1 189 ? 3.142 -8.904 1.916 1.00 70.00 189 LEU A O 1
ATOM 1456 N N . ALA A 1 190 ? 1.681 -7.544 0.893 1.00 73.88 190 ALA A N 1
ATOM 1457 C CA . ALA A 1 190 ? 0.789 -7.363 2.036 1.00 73.88 190 ALA A CA 1
ATOM 1458 C C . ALA A 1 190 ? 0.088 -8.649 2.516 1.00 73.88 190 ALA A C 1
ATOM 1460 O O . ALA A 1 190 ? -0.099 -8.826 3.713 1.00 73.88 190 ALA A O 1
ATOM 1461 N N . THR A 1 191 ? -0.250 -9.586 1.622 1.00 77.12 191 THR A N 1
ATOM 1462 C CA . THR A 1 191 ? -1.016 -10.812 1.972 1.00 77.12 191 THR A CA 1
ATOM 1463 C C . THR A 1 191 ? -0.301 -11.789 2.915 1.00 77.12 191 THR A C 1
ATOM 1465 O O . THR A 1 191 ? -0.890 -12.782 3.341 1.00 77.12 191 THR A O 1
ATOM 1468 N N . ARG A 1 192 ? 0.973 -11.548 3.245 1.00 77.12 192 ARG A N 1
ATOM 1469 C CA . ARG A 1 192 ? 1.729 -12.350 4.222 1.00 77.12 192 ARG A CA 1
ATOM 1470 C C . ARG A 1 192 ? 1.485 -11.911 5.674 1.00 77.12 192 ARG A C 1
ATOM 1472 O O . ARG A 1 192 ? 2.004 -12.542 6.592 1.00 77.12 192 ARG A O 1
ATOM 1479 N N . MET A 1 193 ? 0.709 -10.849 5.883 1.00 80.12 193 MET A N 1
ATOM 1480 C CA . MET A 1 193 ? 0.454 -10.238 7.186 1.00 80.12 193 MET A CA 1
ATOM 1481 C C . MET A 1 193 ? -0.621 -11.000 7.979 1.00 80.12 193 MET A C 1
ATOM 1483 O O . MET A 1 193 ? -1.604 -11.497 7.437 1.00 80.12 193 MET A O 1
ATOM 1487 N N . LEU A 1 194 ? -0.463 -11.072 9.305 1.00 85.81 194 LEU A N 1
ATOM 1488 C CA . LEU A 1 194 ? -1.402 -11.740 10.222 1.00 85.81 194 LEU A CA 1
ATOM 1489 C C . LEU A 1 194 ? -2.603 -10.841 10.595 1.00 85.81 194 LEU A C 1
ATOM 1491 O O . LEU A 1 194 ? -2.928 -10.673 11.773 1.00 85.81 194 LEU A O 1
ATOM 1495 N N . GLY A 1 195 ? -3.245 -10.221 9.601 1.00 90.69 195 GLY A N 1
ATOM 1496 C CA . GLY A 1 195 ? -4.358 -9.285 9.797 1.00 90.69 195 GLY A CA 1
ATOM 1497 C C . GLY A 1 195 ? -3.942 -8.004 10.531 1.00 90.69 195 GLY A C 1
ATOM 1498 O O . GLY A 1 195 ? -2.840 -7.505 10.335 1.00 90.69 195 GLY A O 1
ATOM 1499 N N . TRP A 1 196 ? -4.802 -7.475 11.409 1.00 92.00 196 TRP A N 1
ATOM 1500 C CA . TRP A 1 196 ? -4.570 -6.204 12.119 1.00 92.00 196 TRP A CA 1
ATOM 1501 C C . TRP A 1 196 ? -3.299 -6.170 12.975 1.00 92.00 196 TRP A C 1
ATOM 1503 O O . TRP A 1 196 ? -2.640 -5.136 13.046 1.00 92.00 196 TRP A O 1
ATOM 1513 N N . VAL A 1 197 ? -2.939 -7.295 13.601 1.00 90.25 197 VAL A N 1
ATOM 1514 C CA . VAL A 1 197 ? -1.695 -7.400 14.382 1.00 90.25 197 VAL A CA 1
ATOM 1515 C C . VAL A 1 197 ? -0.485 -7.336 13.452 1.00 90.25 197 VAL A C 1
ATOM 1517 O O . VAL A 1 197 ? 0.459 -6.601 13.723 1.00 90.25 197 VAL A O 1
ATOM 1520 N N . GLY A 1 198 ? -0.534 -8.063 12.330 1.00 88.81 198 GLY A N 1
ATOM 1521 C CA . GLY A 1 198 ? 0.519 -8.015 11.314 1.00 88.81 198 GLY A CA 1
ATOM 1522 C C . GLY A 1 198 ? 0.669 -6.621 10.707 1.00 88.81 198 GLY A C 1
ATOM 1523 O O . GLY A 1 198 ? 1.776 -6.100 10.649 1.00 88.81 198 GLY A O 1
ATOM 1524 N N . ALA A 1 199 ? -0.448 -5.986 10.342 1.00 90.38 199 ALA A N 1
ATOM 1525 C CA . ALA A 1 199 ? -0.456 -4.635 9.793 1.00 90.38 199 ALA A CA 1
ATOM 1526 C C . ALA A 1 199 ? 0.174 -3.620 10.754 1.00 90.38 199 ALA A C 1
ATOM 1528 O O . ALA A 1 199 ? 0.937 -2.764 10.319 1.00 90.38 199 ALA A O 1
ATOM 1529 N N . GLY A 1 200 ? -0.100 -3.728 12.056 1.00 91.00 200 GLY A N 1
ATOM 1530 C CA . GLY A 1 200 ? 0.487 -2.837 13.051 1.00 91.00 200 GLY A CA 1
ATOM 1531 C C . GLY A 1 200 ? 1.992 -3.047 13.243 1.00 91.00 200 GLY A C 1
ATOM 1532 O O . GLY A 1 200 ? 2.748 -2.075 13.261 1.00 91.00 200 GLY A O 1
ATOM 1533 N N . ILE A 1 201 ? 2.462 -4.297 13.307 1.00 89.12 201 ILE A N 1
ATOM 1534 C CA . ILE A 1 201 ? 3.906 -4.594 13.339 1.00 89.12 201 ILE A CA 1
ATOM 1535 C C . ILE 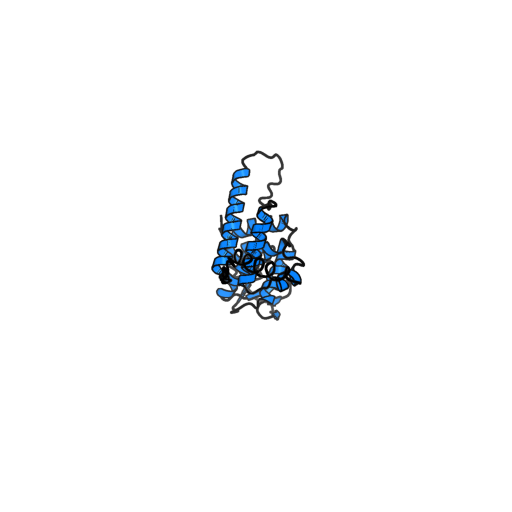A 1 201 ? 4.596 -4.011 12.101 1.00 89.12 201 ILE A C 1
ATOM 1537 O O . ILE A 1 201 ? 5.574 -3.283 12.232 1.00 89.12 201 ILE A O 1
ATOM 1541 N N . ALA A 1 202 ? 4.038 -4.247 10.916 1.00 89.50 202 ALA A N 1
ATOM 1542 C CA . ALA A 1 202 ? 4.611 -3.776 9.662 1.00 89.50 202 ALA A CA 1
ATOM 1543 C C . ALA A 1 202 ? 4.626 -2.252 9.540 1.00 89.50 202 ALA A C 1
ATOM 1545 O O . ALA A 1 202 ? 5.600 -1.680 9.072 1.00 89.50 202 ALA A O 1
ATOM 1546 N N . VAL A 1 203 ? 3.567 -1.576 9.990 1.00 91.31 203 VAL A N 1
ATOM 1547 C CA . VAL A 1 203 ? 3.519 -0.110 10.079 1.00 91.31 203 VAL A CA 1
ATOM 1548 C C . VAL A 1 203 ? 4.629 0.408 10.986 1.00 91.31 203 VAL A C 1
ATOM 1550 O O . VAL A 1 203 ? 5.276 1.398 10.643 1.00 91.31 203 VAL A O 1
ATOM 1553 N N . TYR A 1 204 ? 4.853 -0.254 12.124 1.00 91.00 204 TYR A N 1
ATOM 1554 C CA . TYR A 1 204 ? 5.907 0.139 13.046 1.00 91.00 204 TYR A CA 1
ATOM 1555 C C . TYR A 1 204 ? 7.299 -0.029 12.415 1.00 91.00 204 TYR A C 1
ATOM 1557 O O . TYR A 1 204 ? 8.089 0.908 12.354 1.00 91.00 204 TYR A O 1
ATOM 1565 N N . GLU A 1 205 ? 7.599 -1.209 11.886 1.00 89.50 205 GLU A N 1
ATOM 1566 C CA . GLU A 1 205 ? 8.903 -1.467 11.269 1.00 89.50 205 GLU A CA 1
ATOM 1567 C C . GLU A 1 205 ? 9.130 -0.573 10.041 1.00 89.50 205 GLU A C 1
ATOM 1569 O O . GLU A 1 205 ? 10.221 -0.040 9.845 1.00 89.50 205 GLU A O 1
ATOM 1574 N N . PHE A 1 206 ? 8.084 -0.322 9.250 1.00 90.12 206 PHE A N 1
ATOM 1575 C CA . PHE A 1 206 ? 8.160 0.552 8.084 1.00 90.12 206 PHE A CA 1
ATOM 1576 C C . PHE A 1 206 ? 8.464 1.999 8.473 1.00 90.12 206 PHE A C 1
ATOM 1578 O O . PHE A 1 206 ? 9.305 2.639 7.845 1.00 90.12 206 PHE A O 1
ATOM 1585 N N . GLY A 1 207 ? 7.784 2.543 9.483 1.00 89.94 207 GLY A N 1
ATOM 1586 C CA . GLY A 1 207 ? 8.006 3.929 9.880 1.00 89.94 207 GLY A CA 1
ATOM 1587 C C . GLY A 1 207 ? 9.333 4.148 10.605 1.00 89.94 207 GLY A C 1
ATOM 1588 O O . GLY A 1 207 ? 9.955 5.182 10.367 1.00 89.94 207 GLY A O 1
ATOM 1589 N N . ASP A 1 208 ? 9.805 3.176 11.395 1.00 88.56 208 ASP A N 1
ATOM 1590 C CA . ASP A 1 208 ? 11.166 3.186 11.957 1.00 88.56 208 ASP A CA 1
ATOM 1591 C C . ASP A 1 208 ? 12.197 3.203 10.824 1.00 88.56 208 ASP A C 1
ATOM 1593 O O . ASP A 1 208 ? 13.085 4.053 10.774 1.00 88.56 208 ASP A O 1
ATOM 1597 N N . CYS A 1 209 ? 11.987 2.352 9.819 1.00 87.75 209 CYS A N 1
ATOM 1598 C CA . CYS A 1 209 ? 12.857 2.296 8.661 1.00 87.75 209 CYS A CA 1
ATOM 1599 C C . CYS A 1 209 ? 12.903 3.592 7.845 1.00 87.75 209 CYS A C 1
ATOM 1601 O O . CYS A 1 209 ? 13.950 4.003 7.343 1.00 87.75 209 CYS A O 1
ATOM 1603 N N . MET A 1 210 ? 11.747 4.227 7.676 1.00 85.25 210 MET A N 1
ATOM 1604 C CA . MET A 1 210 ? 11.610 5.464 6.912 1.00 85.25 210 MET A CA 1
ATOM 1605 C C . MET A 1 210 ? 11.987 6.709 7.730 1.00 85.25 210 MET A C 1
ATOM 1607 O O . MET A 1 210 ? 11.752 7.824 7.255 1.00 85.25 210 MET A O 1
ATOM 1611 N N . GLU A 1 211 ? 12.539 6.534 8.937 1.00 88.38 211 GLU A N 1
ATOM 1612 C CA . GLU A 1 211 ? 12.895 7.602 9.880 1.00 88.38 211 GLU A CA 1
ATOM 1613 C C . GLU A 1 211 ? 11.716 8.560 10.130 1.00 88.38 211 GLU A C 1
ATOM 1615 O O . GLU A 1 211 ? 11.844 9.789 10.159 1.00 88.38 211 GLU A O 1
ATOM 1620 N N . TRP A 1 212 ? 10.506 8.009 10.241 1.00 88.62 212 TRP A N 1
ATOM 1621 C CA . TRP A 1 212 ? 9.320 8.793 10.584 1.00 88.62 212 TRP A CA 1
ATOM 1622 C C . TRP A 1 212 ? 9.263 9.132 12.070 1.00 88.62 212 TRP A C 1
ATOM 1624 O O . TRP A 1 212 ? 8.549 10.070 12.441 1.00 88.62 212 TRP A O 1
ATOM 1634 N N . TRP A 1 213 ? 10.003 8.395 12.898 1.00 87.50 213 TRP A N 1
ATOM 1635 C CA . TRP A 1 213 ? 10.115 8.591 14.336 1.00 87.50 213 TRP A CA 1
ATOM 1636 C C . TRP A 1 213 ? 11.421 8.057 14.914 1.00 87.50 213 TRP A C 1
ATOM 1638 O O . TRP A 1 213 ? 12.183 7.422 14.161 1.00 87.50 213 TRP A O 1
#

Radius of gyration: 24.85 Å; chains: 1; bounding box: 99×44×52 Å